Protein AF-A0A939R0U3-F1 (afdb_monomer_lite)

Foldseek 3Di:
DPVLLVVLLLQLLQCLLPNDHDDARDADDPVSVVLSLQLCVVLQANQSSLSSCVSVVVRPRRDPPNDNPDHGGADDQPPFAAPFDVLRVLLVVVLVVLVPDPPRLPLQSVLLSLLRRQLNCLQPPAGRPNSLSNNVVSLVPCVVSHPLVVSLVSCQSSQNLQVLLLSVVCCCVRHVDDVVSSSSHDDDDPPSCVSVVVSSCCSSCVVDDDDPPPSPPRSQDGGPRNVVVVVVVVVVVVVD

Radius of gyration: 19.5 Å; chains: 1; bounding box: 41×54×51 Å

Secondary structure (DSSP, 8-state):
--HHHHHHHHHHHHHHHH----SPPPP--HHHHHHHHHHHHHTT-HHHHHHHHHHTTT-TTS-TT----PPPPPPP-TT---SSHHHHHHHHHHHHHHHT-TT--HHHHHHHHHHHHHHHHHHHS---HHHHHHHHHHHHHHGGG--HHHHHHHHHHHT-HHHHHHHHHHHHHHH---SGGGTT--S--S-THHHHHHHHHHHH-TT----GGGS-TTTTSS-HHHHHHHHHHHHHTT--

Structure (mmCIF, N/CA/C/O backbone):
data_AF-A0A939R0U3-F1
#
_entry.id   AF-A0A939R0U3-F1
#
loop_
_atom_site.group_PDB
_atom_site.id
_atom_site.type_symbol
_atom_site.label_atom_id
_atom_site.label_alt_id
_atom_site.label_comp_id
_atom_site.label_asym_id
_atom_site.label_entity_id
_atom_site.label_seq_id
_atom_site.pdbx_PDB_ins_code
_atom_site.Cartn_x
_atom_site.Cartn_y
_atom_site.Cartn_z
_atom_site.occupancy
_atom_site.B_iso_or_equiv
_atom_site.auth_seq_id
_atom_site.auth_comp_id
_atom_site.auth_asym_id
_atom_site.auth_atom_id
_atom_site.pdbx_PDB_model_num
ATOM 1 N N . MET A 1 1 ? 8.429 14.486 -15.863 1.00 59.00 1 MET A N 1
ATOM 2 C CA . MET A 1 1 ? 8.252 13.039 -15.626 1.00 59.00 1 MET A CA 1
ATOM 3 C C . MET A 1 1 ? 8.869 12.250 -16.775 1.00 59.00 1 MET A C 1
ATOM 5 O O . MET A 1 1 ? 8.798 12.730 -17.898 1.00 59.00 1 MET A O 1
ATOM 9 N N . PHE A 1 2 ? 9.508 11.102 -16.523 1.00 76.06 2 PHE A N 1
ATOM 10 C CA . PHE A 1 2 ? 9.985 10.197 -17.582 1.00 76.06 2 PHE A CA 1
ATOM 11 C C . PHE A 1 2 ? 8.959 9.060 -17.731 1.00 76.06 2 PHE A C 1
ATOM 13 O O . PHE A 1 2 ? 9.044 8.121 -16.937 1.00 76.06 2 PHE A O 1
ATOM 20 N N . PRO A 1 3 ? 8.015 9.114 -18.694 1.00 86.44 3 PRO A N 1
ATOM 21 C CA . PRO A 1 3 ? 6.880 8.182 -18.740 1.00 86.44 3 PRO A CA 1
ATOM 22 C C . PRO A 1 3 ? 7.327 6.719 -18.754 1.00 86.44 3 PRO A C 1
ATOM 24 O O . PRO A 1 3 ? 6.888 5.928 -17.934 1.00 86.44 3 PRO A O 1
ATOM 27 N N . THR A 1 4 ? 8.340 6.398 -19.561 1.00 92.19 4 THR A N 1
ATOM 28 C CA . THR A 1 4 ? 8.882 5.034 -19.670 1.00 92.19 4 THR A CA 1
ATOM 29 C C . THR A 1 4 ? 9.474 4.494 -18.365 1.00 92.19 4 THR A C 1
ATOM 31 O O . THR A 1 4 ? 9.400 3.298 -18.113 1.00 92.19 4 THR A O 1
ATOM 34 N N . ILE A 1 5 ? 10.083 5.355 -17.532 1.00 93.50 5 ILE A N 1
ATOM 35 C CA . ILE A 1 5 ? 10.646 4.911 -16.244 1.00 93.50 5 ILE A CA 1
ATOM 36 C C . ILE A 1 5 ? 9.513 4.562 -15.290 1.00 93.50 5 ILE A C 1
ATOM 38 O O . ILE A 1 5 ? 9.588 3.541 -14.620 1.00 93.50 5 ILE A O 1
ATOM 42 N N . GLN A 1 6 ? 8.482 5.406 -15.233 1.00 93.44 6 GLN A N 1
ATOM 43 C CA . GLN A 1 6 ? 7.305 5.152 -14.414 1.00 93.44 6 GLN A CA 1
ATOM 44 C C . GLN A 1 6 ? 6.599 3.868 -14.851 1.00 93.44 6 GLN A C 1
ATOM 46 O O . GLN A 1 6 ? 6.330 3.035 -14.002 1.00 93.44 6 GLN A O 1
ATOM 51 N N . GLU A 1 7 ? 6.362 3.683 -16.148 1.00 94.56 7 GLU A N 1
ATOM 52 C CA . GLU A 1 7 ? 5.678 2.497 -16.676 1.00 94.56 7 GLU A CA 1
ATOM 53 C C . GLU A 1 7 ? 6.423 1.210 -16.305 1.00 94.56 7 GLU A C 1
ATOM 55 O O . GLU A 1 7 ? 5.855 0.339 -15.653 1.00 94.56 7 GLU A O 1
ATOM 60 N N . ASN A 1 8 ? 7.725 1.119 -16.603 1.00 95.75 8 ASN A N 1
ATOM 61 C CA . ASN A 1 8 ? 8.512 -0.054 -16.214 1.00 95.75 8 ASN A CA 1
ATOM 62 C C . ASN A 1 8 ? 8.597 -0.224 -14.690 1.00 95.75 8 ASN A C 1
ATOM 64 O O . ASN A 1 8 ? 8.644 -1.351 -14.206 1.00 95.75 8 ASN A O 1
ATOM 68 N N . PHE A 1 9 ? 8.623 0.872 -13.925 1.00 96.31 9 PHE A N 1
ATOM 69 C CA . PHE A 1 9 ? 8.581 0.812 -12.464 1.00 96.31 9 PHE A CA 1
ATOM 70 C C . PHE A 1 9 ? 7.265 0.193 -11.983 1.00 96.31 9 PHE A C 1
ATOM 72 O O . PHE A 1 9 ? 7.295 -0.684 -11.125 1.00 96.31 9 PHE A O 1
ATOM 79 N N . THR A 1 10 ? 6.126 0.610 -12.542 1.00 96.56 10 THR A N 1
ATOM 80 C CA . THR A 1 10 ? 4.803 0.071 -12.208 1.00 96.56 10 THR A CA 1
ATOM 81 C C . THR A 1 10 ? 4.679 -1.399 -12.607 1.00 96.56 10 THR A C 1
ATOM 83 O O . THR A 1 10 ? 4.238 -2.192 -11.780 1.00 96.56 10 THR A O 1
ATOM 86 N N . ILE A 1 11 ? 5.136 -1.783 -13.806 1.00 96.38 11 ILE A N 1
ATOM 87 C CA . ILE A 1 11 ? 5.142 -3.181 -14.276 1.00 96.38 11 ILE A CA 1
ATOM 88 C C . ILE A 1 11 ? 5.924 -4.072 -13.305 1.00 96.38 11 ILE A C 1
ATOM 90 O O . ILE A 1 11 ? 5.405 -5.071 -12.814 1.00 96.38 11 ILE A O 1
ATOM 94 N N . LEU A 1 12 ? 7.160 -3.687 -12.969 1.00 96.19 12 LEU A N 1
ATOM 95 C CA . LEU A 1 12 ? 7.997 -4.468 -12.055 1.00 96.19 12 LEU A CA 1
ATOM 96 C C . LEU A 1 12 ? 7.423 -4.508 -10.638 1.00 96.19 12 LEU A C 1
ATOM 98 O O . LEU A 1 12 ? 7.512 -5.536 -9.972 1.00 96.19 12 LEU A O 1
ATOM 102 N N . LEU A 1 13 ? 6.823 -3.409 -10.175 1.00 97.12 13 LEU A N 1
ATOM 103 C CA . LEU A 1 13 ? 6.198 -3.352 -8.858 1.00 97.12 13 LEU A CA 1
ATOM 104 C C . LEU A 1 13 ? 4.995 -4.297 -8.771 1.00 97.12 13 LEU A C 1
ATOM 106 O O . LEU A 1 13 ? 4.888 -5.040 -7.801 1.00 97.12 13 LEU A O 1
ATOM 110 N N . ARG A 1 14 ? 4.123 -4.292 -9.786 1.00 97.50 14 ARG A N 1
ATOM 111 C CA . ARG A 1 14 ? 2.952 -5.178 -9.900 1.00 97.50 14 ARG A CA 1
ATOM 112 C C . ARG A 1 14 ? 3.362 -6.647 -9.949 1.00 97.50 14 ARG A C 1
ATOM 114 O O . ARG A 1 14 ? 2.873 -7.445 -9.145 1.00 97.50 14 ARG A O 1
ATOM 121 N N . ALA A 1 15 ? 4.328 -6.972 -10.808 1.00 96.38 15 ALA A N 1
ATOM 122 C CA . ALA A 1 15 ? 4.870 -8.320 -10.929 1.00 96.38 15 ALA A CA 1
ATOM 123 C C . ALA A 1 15 ? 5.469 -8.794 -9.599 1.00 96.38 15 ALA A C 1
ATOM 125 O O . ALA A 1 15 ? 5.149 -9.873 -9.111 1.00 96.38 15 ALA A O 1
ATOM 126 N N . GLY A 1 16 ? 6.296 -7.969 -8.959 1.00 95.38 16 GLY A N 1
ATOM 127 C CA . GLY A 1 16 ? 6.986 -8.358 -7.735 1.00 95.38 16 GLY A CA 1
ATOM 128 C C . GLY A 1 16 ? 6.111 -8.406 -6.489 1.00 95.38 16 GLY A C 1
ATOM 129 O O . GLY A 1 16 ? 6.307 -9.272 -5.636 1.00 95.38 16 GLY A O 1
ATOM 130 N N . ALA A 1 17 ? 5.152 -7.490 -6.354 1.00 96.06 17 ALA A N 1
ATOM 131 C CA . ALA A 1 17 ? 4.231 -7.474 -5.222 1.00 96.06 17 ALA A CA 1
ATOM 132 C C . ALA A 1 17 ? 3.254 -8.649 -5.294 1.00 96.06 17 ALA A C 1
ATOM 134 O O . ALA A 1 17 ? 3.140 -9.407 -4.333 1.00 96.06 17 ALA A O 1
ATOM 135 N N . PHE A 1 18 ? 2.620 -8.838 -6.452 1.00 96.88 18 PHE A N 1
ATOM 136 C CA . PHE A 1 18 ? 1.407 -9.644 -6.563 1.00 96.88 18 PHE A CA 1
ATOM 137 C C . PHE A 1 18 ? 1.401 -10.635 -7.733 1.00 96.88 18 PHE A C 1
ATOM 139 O O . PHE A 1 18 ? 0.380 -11.277 -7.964 1.00 96.88 18 PHE A O 1
ATOM 146 N N . GLY A 1 19 ? 2.515 -10.785 -8.455 1.00 95.88 19 GLY A N 1
ATOM 147 C CA . GLY A 1 19 ? 2.627 -11.713 -9.586 1.00 95.88 19 GLY A CA 1
ATOM 148 C C . GLY A 1 19 ? 1.895 -11.256 -10.850 1.00 95.88 19 GLY A C 1
ATOM 149 O O . GLY A 1 19 ? 1.675 -12.063 -11.745 1.00 95.88 19 GLY A O 1
ATOM 150 N N . ILE A 1 20 ? 1.506 -9.982 -10.918 1.00 96.00 20 ILE A N 1
ATOM 151 C CA . ILE A 1 20 ? 0.692 -9.422 -12.000 1.00 96.00 20 ILE A CA 1
ATOM 152 C C . ILE A 1 20 ? 1.600 -9.012 -13.170 1.00 96.00 20 ILE A C 1
ATOM 154 O O . ILE A 1 20 ? 2.477 -8.161 -13.001 1.00 96.00 20 ILE A O 1
ATOM 158 N N . ILE A 1 21 ? 1.409 -9.622 -14.344 1.00 92.88 21 ILE A N 1
ATOM 159 C CA . ILE A 1 21 ? 2.242 -9.421 -15.542 1.00 92.88 21 ILE A CA 1
ATOM 160 C C . ILE A 1 21 ? 1.334 -9.207 -16.758 1.00 92.88 21 ILE A C 1
ATOM 162 O O . ILE A 1 21 ? 1.056 -10.140 -17.511 1.00 92.88 21 ILE A O 1
ATOM 166 N N . ASP A 1 22 ? 0.895 -7.966 -16.956 1.00 87.06 22 ASP A N 1
ATOM 167 C CA . ASP A 1 22 ? -0.097 -7.649 -17.999 1.00 87.06 22 ASP A CA 1
ATOM 168 C C . ASP A 1 22 ? 0.523 -6.942 -19.210 1.00 87.06 22 ASP A C 1
ATOM 170 O O . ASP A 1 22 ? -0.018 -6.986 -20.314 1.00 87.06 22 ASP A O 1
ATOM 174 N N . GLU A 1 23 ? 1.686 -6.308 -19.023 1.00 87.56 23 GLU A N 1
ATOM 175 C CA . GLU A 1 23 ? 2.378 -5.537 -20.054 1.00 87.56 23 GLU A CA 1
ATOM 176 C C . GLU A 1 23 ? 3.867 -5.912 -20.149 1.00 87.56 23 GLU A C 1
ATOM 178 O O . GLU A 1 23 ? 4.527 -6.115 -19.125 1.00 87.56 23 GLU A O 1
ATOM 183 N N . PRO A 1 24 ? 4.438 -5.969 -21.369 1.00 89.50 24 PRO A N 1
ATOM 184 C CA . PRO A 1 24 ? 5.869 -6.174 -21.549 1.00 89.50 24 PRO A CA 1
ATOM 185 C C . PRO A 1 24 ? 6.665 -4.930 -21.139 1.00 89.50 24 PRO A C 1
ATOM 187 O O . PRO A 1 24 ? 6.196 -3.795 -21.268 1.00 89.50 24 PRO A O 1
ATOM 190 N N . LEU A 1 25 ? 7.924 -5.125 -20.736 1.00 94.25 25 LEU A N 1
ATOM 191 C CA . LEU A 1 25 ? 8.805 -4.001 -20.429 1.00 94.25 25 LEU A CA 1
ATOM 192 C C . LEU A 1 25 ? 9.029 -3.130 -21.669 1.00 94.25 25 LEU A C 1
ATOM 194 O O . LEU A 1 25 ? 9.103 -3.603 -22.805 1.00 94.25 25 LEU A O 1
ATOM 198 N N . LYS A 1 26 ? 9.207 -1.828 -21.456 1.00 93.69 26 LYS A N 1
ATOM 199 C CA . LYS A 1 26 ? 9.597 -0.889 -22.509 1.00 93.69 26 LYS A CA 1
ATOM 200 C C . LYS A 1 26 ? 11.117 -0.716 -22.521 1.00 93.69 26 LYS A C 1
ATOM 202 O O . LYS A 1 26 ? 11.750 -0.746 -21.464 1.00 93.69 26 LYS A O 1
ATOM 207 N N . PRO A 1 27 ? 11.748 -0.532 -23.692 1.00 91.62 27 PRO A N 1
ATOM 208 C CA . PRO A 1 27 ? 13.195 -0.376 -23.765 1.00 91.62 27 PRO A CA 1
ATOM 209 C C . PRO A 1 27 ? 13.652 0.887 -23.019 1.00 91.62 27 PRO A C 1
ATOM 211 O O . PRO A 1 27 ? 13.119 1.984 -23.209 1.00 91.62 27 PRO A O 1
ATOM 214 N N . MET A 1 28 ? 14.676 0.741 -22.177 1.00 93.50 28 MET A N 1
ATOM 215 C CA . MET A 1 28 ? 15.266 1.828 -21.397 1.00 93.50 28 MET A CA 1
ATOM 216 C C . MET A 1 28 ? 16.793 1.777 -21.453 1.00 93.50 28 MET A C 1
ATOM 218 O O . MET A 1 28 ? 17.387 0.705 -21.493 1.00 93.50 28 MET A O 1
ATOM 222 N N . SER A 1 29 ? 17.440 2.945 -21.425 1.00 91.75 29 SER A N 1
ATOM 223 C CA . SER A 1 29 ? 18.900 3.025 -21.317 1.00 91.75 29 SER A CA 1
ATOM 224 C C . SER A 1 29 ? 19.379 2.632 -19.917 1.00 91.75 29 SER A C 1
ATOM 226 O O . SER A 1 29 ? 18.639 2.777 -18.940 1.00 91.75 29 SER A O 1
ATOM 228 N N . SER A 1 30 ? 20.647 2.234 -19.785 1.00 90.19 30 SER A N 1
ATOM 229 C CA . SER A 1 30 ? 21.255 1.883 -18.490 1.00 90.19 30 SER A CA 1
ATOM 230 C C . SER A 1 30 ? 21.130 3.008 -17.455 1.00 90.19 30 SER A C 1
ATOM 232 O O . SER A 1 30 ? 20.879 2.759 -16.280 1.00 90.19 30 SER A O 1
ATOM 234 N N . PHE A 1 31 ? 21.207 4.272 -17.889 1.00 90.50 31 PHE A N 1
ATOM 235 C CA . PHE A 1 31 ? 20.967 5.430 -17.022 1.00 90.50 31 PHE A CA 1
ATOM 236 C C . PHE A 1 31 ? 19.549 5.442 -16.423 1.00 90.50 31 PHE A C 1
ATOM 238 O O . PHE A 1 31 ? 19.379 5.687 -15.227 1.00 90.50 31 PHE A O 1
ATOM 245 N N . LYS A 1 32 ? 18.522 5.168 -17.239 1.00 92.44 32 LYS A N 1
ATOM 246 C CA . LYS A 1 32 ? 17.121 5.125 -16.792 1.00 92.44 32 LYS A CA 1
ATOM 247 C C . LYS A 1 32 ? 16.877 3.960 -15.831 1.00 92.44 32 LYS A C 1
ATOM 249 O O . LYS A 1 32 ? 16.202 4.151 -14.824 1.00 92.44 32 LYS A O 1
ATOM 254 N N . TRP A 1 33 ? 17.482 2.803 -16.098 1.00 93.50 33 TRP A N 1
ATOM 255 C CA . TRP A 1 33 ? 17.458 1.648 -15.198 1.00 93.50 33 TRP A CA 1
ATOM 256 C C . TRP A 1 33 ? 18.092 1.953 -13.840 1.00 93.50 33 TRP A C 1
ATOM 258 O O . TRP A 1 33 ? 17.464 1.735 -12.806 1.00 93.50 33 TRP A O 1
ATOM 268 N N . ASN A 1 34 ? 19.277 2.565 -13.823 1.00 91.62 34 ASN A N 1
ATOM 269 C CA . ASN A 1 34 ? 19.919 2.992 -12.578 1.00 91.62 34 ASN A CA 1
ATOM 270 C C . ASN A 1 34 ? 19.042 3.974 -11.792 1.00 91.62 34 ASN A C 1
ATOM 272 O O . ASN A 1 34 ? 18.941 3.887 -10.567 1.00 91.62 34 ASN A O 1
ATOM 276 N N . LYS A 1 35 ? 18.370 4.898 -12.487 1.00 92.44 35 LYS A N 1
ATOM 277 C CA . LYS A 1 35 ? 17.420 5.824 -11.864 1.00 92.44 35 LYS A CA 1
ATOM 278 C C . LYS A 1 35 ? 16.219 5.088 -11.254 1.00 92.44 35 LYS A C 1
ATOM 280 O O . LYS A 1 35 ? 15.875 5.386 -10.115 1.00 92.44 35 LYS A O 1
ATOM 285 N N . LEU A 1 36 ? 15.637 4.118 -11.965 1.00 94.62 36 LEU A N 1
ATOM 286 C CA . LEU A 1 36 ? 14.551 3.253 -11.482 1.00 94.62 36 LEU A CA 1
ATOM 287 C C . LEU A 1 36 ? 14.949 2.542 -10.181 1.00 94.62 36 LEU A C 1
ATOM 289 O O . LEU A 1 36 ? 14.278 2.700 -9.162 1.00 94.62 36 LEU A O 1
ATOM 293 N N . ILE A 1 37 ? 16.080 1.835 -10.197 1.00 93.38 37 ILE A N 1
ATOM 294 C CA . ILE A 1 37 ? 16.583 1.057 -9.057 1.00 93.38 37 ILE A CA 1
ATOM 295 C C . ILE A 1 37 ? 16.898 1.953 -7.854 1.00 93.38 37 ILE A C 1
ATOM 297 O O . ILE A 1 37 ? 16.512 1.644 -6.726 1.00 93.38 37 ILE A O 1
ATOM 301 N N . ASN A 1 38 ? 17.555 3.094 -8.071 1.00 91.88 38 ASN A N 1
ATOM 302 C CA . ASN A 1 38 ? 17.847 4.038 -6.991 1.00 91.88 38 ASN A CA 1
ATOM 303 C C . ASN A 1 38 ? 16.571 4.629 -6.382 1.00 91.88 38 ASN A C 1
ATOM 305 O O . ASN A 1 38 ? 16.506 4.831 -5.170 1.00 91.88 38 ASN A O 1
ATOM 309 N N . THR A 1 39 ? 15.551 4.894 -7.198 1.00 93.31 39 THR A N 1
ATOM 310 C CA . THR A 1 39 ? 14.243 5.336 -6.709 1.00 93.31 39 THR A CA 1
ATOM 311 C C . THR A 1 39 ? 13.540 4.241 -5.911 1.00 93.31 39 THR A C 1
ATOM 313 O O . THR A 1 39 ? 13.031 4.532 -4.833 1.00 93.31 39 THR A O 1
ATOM 316 N N . ALA A 1 40 ? 13.583 2.986 -6.363 1.00 94.75 40 ALA A N 1
ATOM 317 C CA . ALA A 1 40 ? 13.012 1.860 -5.625 1.00 94.75 40 ALA A CA 1
ATOM 318 C C . ALA A 1 40 ? 13.638 1.709 -4.229 1.00 94.75 40 ALA A C 1
ATOM 320 O O . ALA A 1 40 ? 12.920 1.551 -3.244 1.00 94.75 40 ALA A O 1
ATOM 321 N N . LYS A 1 41 ? 14.967 1.867 -4.126 1.00 92.94 41 LYS A N 1
ATOM 322 C CA . LYS A 1 41 ? 15.690 1.869 -2.842 1.00 92.94 41 LYS A CA 1
ATOM 323 C C . LYS A 1 41 ? 15.239 3.002 -1.921 1.00 92.94 41 LYS A C 1
ATOM 325 O O . LYS A 1 41 ? 14.992 2.767 -0.746 1.00 92.94 41 LYS A O 1
ATOM 330 N N . LYS A 1 42 ? 15.095 4.225 -2.446 1.00 91.75 42 LYS A N 1
ATOM 331 C CA . LYS A 1 42 ? 14.616 5.382 -1.664 1.00 91.75 42 LYS A CA 1
ATOM 332 C C . LYS A 1 42 ? 13.196 5.192 -1.137 1.00 91.75 42 LYS A C 1
ATOM 334 O O . LYS A 1 42 ? 12.884 5.682 -0.059 1.00 91.75 42 LYS A O 1
ATOM 339 N N . LEU A 1 43 ? 12.351 4.522 -1.915 1.00 92.69 43 LEU A N 1
ATOM 340 C CA . LEU A 1 43 ? 10.959 4.248 -1.570 1.00 92.69 43 LEU A CA 1
ATOM 341 C C . LEU A 1 43 ? 10.787 2.974 -0.725 1.00 92.69 43 LEU A C 1
ATOM 343 O O . LEU A 1 43 ? 9.658 2.657 -0.361 1.00 92.69 43 LEU A O 1
ATOM 347 N N . GLY A 1 44 ? 11.875 2.256 -0.414 1.00 93.31 44 GLY A N 1
ATOM 348 C CA . GLY A 1 44 ? 11.836 1.028 0.384 1.00 93.31 44 GLY A CA 1
ATOM 349 C C . GLY A 1 44 ? 11.064 -0.112 -0.283 1.00 93.31 44 GLY A C 1
ATOM 350 O O . GLY A 1 44 ? 10.373 -0.853 0.408 1.00 93.31 44 GLY A O 1
ATOM 351 N N . ILE A 1 45 ? 11.122 -0.203 -1.616 1.00 95.44 45 ILE A N 1
ATOM 352 C CA . ILE A 1 45 ? 10.443 -1.243 -2.412 1.00 95.44 45 ILE A CA 1
ATOM 353 C C . ILE A 1 45 ? 11.371 -1.906 -3.439 1.00 95.44 45 ILE A C 1
ATOM 355 O O . ILE A 1 45 ? 10.935 -2.433 -4.462 1.00 95.44 45 ILE A O 1
ATOM 359 N N . HIS A 1 46 ? 12.677 -1.829 -3.213 1.00 94.88 46 HIS A N 1
ATOM 360 C CA . HIS A 1 46 ? 13.675 -2.419 -4.091 1.00 94.88 46 HIS A CA 1
ATOM 361 C C . HIS A 1 46 ? 13.540 -3.943 -4.166 1.00 94.88 46 HIS A C 1
ATOM 363 O O . HIS A 1 46 ? 13.635 -4.492 -5.261 1.00 94.88 46 HIS A O 1
ATOM 369 N N . GLY A 1 47 ? 13.269 -4.613 -3.046 1.00 94.06 47 GLY A N 1
ATOM 370 C CA . GLY A 1 47 ? 13.028 -6.054 -3.002 1.00 94.06 47 GLY A CA 1
ATOM 371 C C . GLY A 1 47 ? 11.840 -6.474 -3.869 1.00 94.06 47 GLY A C 1
ATOM 372 O O . GLY A 1 47 ? 11.941 -7.443 -4.619 1.00 94.06 47 GLY A O 1
ATOM 373 N N . TYR A 1 48 ? 10.753 -5.694 -3.869 1.00 95.75 48 TYR A N 1
ATOM 374 C CA . TYR A 1 48 ? 9.622 -5.922 -4.777 1.00 95.75 48 TYR A CA 1
ATOM 375 C C . TYR A 1 48 ? 10.010 -5.736 -6.247 1.00 95.75 48 TYR A C 1
ATOM 377 O O . TYR A 1 48 ? 9.708 -6.592 -7.069 1.00 95.75 48 TYR A O 1
ATOM 385 N N . ILE A 1 49 ? 10.736 -4.671 -6.597 1.00 95.62 49 ILE A N 1
ATOM 386 C CA . ILE A 1 49 ? 11.188 -4.456 -7.983 1.00 95.62 49 ILE A CA 1
ATOM 387 C C . ILE A 1 49 ? 12.095 -5.599 -8.466 1.00 95.62 49 ILE A C 1
ATOM 389 O O . ILE A 1 49 ? 11.961 -6.051 -9.604 1.00 95.62 49 ILE A O 1
ATOM 393 N N . VAL A 1 50 ? 12.988 -6.096 -7.605 1.00 93.88 50 VAL A N 1
ATOM 394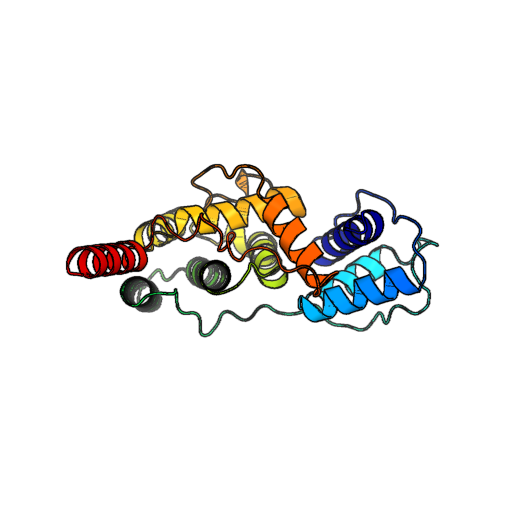 C CA . VAL A 1 50 ? 13.853 -7.244 -7.908 1.00 93.88 50 VAL A CA 1
ATOM 395 C C . VAL A 1 50 ? 13.034 -8.525 -8.081 1.00 93.88 50 VAL A C 1
ATOM 397 O O . VAL A 1 50 ? 13.264 -9.258 -9.041 1.00 93.88 50 VAL A O 1
ATOM 400 N N . ALA A 1 51 ? 12.047 -8.777 -7.219 1.00 93.88 51 ALA A N 1
ATOM 401 C CA . ALA A 1 51 ? 11.137 -9.913 -7.367 1.00 93.88 51 ALA A CA 1
ATOM 402 C C . ALA A 1 51 ? 10.347 -9.851 -8.689 1.00 93.88 51 ALA A C 1
ATOM 404 O O . ALA A 1 51 ? 10.194 -10.862 -9.367 1.00 93.88 51 ALA A O 1
ATOM 405 N N . GLY A 1 52 ? 9.907 -8.664 -9.116 1.00 94.56 52 GLY A N 1
ATOM 406 C CA . GLY A 1 52 ? 9.261 -8.491 -10.419 1.00 94.56 52 GLY A CA 1
ATOM 407 C C . GLY A 1 52 ? 10.212 -8.769 -11.581 1.00 94.56 52 GLY A C 1
ATOM 408 O O . GLY A 1 52 ? 9.864 -9.484 -12.518 1.00 94.56 52 GLY A O 1
ATOM 409 N N . ALA A 1 53 ? 11.447 -8.273 -11.491 1.00 93.06 53 ALA A N 1
ATOM 410 C CA . ALA A 1 53 ? 12.487 -8.526 -12.485 1.00 93.06 53 ALA A CA 1
ATOM 411 C C . ALA A 1 53 ? 12.822 -10.022 -12.618 1.00 93.06 53 ALA A C 1
ATOM 413 O O . ALA A 1 53 ? 13.080 -10.489 -13.722 1.00 93.06 53 ALA A O 1
ATOM 414 N N . GLN A 1 54 ? 12.769 -10.785 -11.520 1.00 91.12 54 GLN A N 1
ATOM 415 C CA . GLN A 1 54 ? 12.943 -12.243 -11.542 1.00 91.12 54 GLN A CA 1
ATOM 416 C C . GLN A 1 54 ? 11.862 -12.960 -12.344 1.00 91.12 54 GLN A C 1
ATOM 418 O O . GLN A 1 54 ? 12.167 -13.893 -13.085 1.00 91.12 54 GLN A O 1
ATOM 423 N N . LEU A 1 55 ? 10.605 -12.541 -12.192 1.00 92.00 55 LEU A N 1
ATOM 424 C CA . LEU A 1 55 ? 9.493 -13.122 -12.944 1.00 92.00 55 LEU A CA 1
ATOM 425 C C . LEU A 1 55 ? 9.593 -12.797 -14.440 1.00 92.00 55 LEU A C 1
ATOM 427 O O . LEU A 1 55 ? 9.194 -13.601 -15.275 1.00 92.00 55 LEU A O 1
ATOM 431 N N . LEU A 1 56 ? 10.186 -11.649 -14.769 1.00 90.94 56 LEU A N 1
ATOM 432 C CA . LEU A 1 56 ? 10.413 -11.151 -16.128 1.00 90.94 56 LEU A CA 1
ATOM 433 C C . LEU A 1 56 ? 11.838 -11.427 -16.642 1.00 90.94 56 LEU A C 1
ATOM 435 O O . LEU A 1 56 ? 12.287 -10.772 -17.580 1.00 90.94 56 LEU A O 1
ATOM 439 N N . LYS A 1 57 ? 12.568 -12.381 -16.047 1.00 88.75 57 LYS A N 1
ATOM 440 C CA . LYS A 1 57 ? 13.990 -12.645 -16.352 1.00 88.75 57 LYS A CA 1
ATOM 441 C C . LYS A 1 57 ? 14.277 -12.970 -17.822 1.00 88.75 57 LYS A C 1
ATOM 443 O O . LYS A 1 57 ? 15.389 -12.744 -18.285 1.00 88.75 57 LYS A O 1
ATOM 448 N N . ASP A 1 58 ? 13.284 -13.506 -18.527 1.00 88.25 58 ASP A N 1
ATOM 449 C CA . ASP A 1 58 ? 13.398 -13.897 -19.931 1.00 88.25 58 ASP A CA 1
ATOM 450 C C . ASP A 1 58 ? 13.093 -12.720 -20.888 1.00 88.25 58 ASP A C 1
ATOM 452 O O . ASP A 1 58 ? 13.260 -12.853 -22.101 1.00 88.25 58 ASP A O 1
ATOM 456 N N . ASP A 1 59 ? 12.668 -11.551 -20.376 1.00 88.75 59 ASP A N 1
ATOM 457 C CA . ASP A 1 59 ? 12.474 -10.347 -21.192 1.00 88.75 59 ASP A CA 1
ATOM 458 C C . ASP A 1 59 ? 13.844 -9.749 -21.579 1.00 88.75 59 ASP A C 1
ATOM 460 O O . ASP A 1 59 ? 14.598 -9.301 -20.708 1.00 88.75 59 ASP A O 1
ATOM 464 N N . PRO A 1 60 ? 14.175 -9.654 -22.883 1.00 87.69 60 PRO A N 1
ATOM 465 C CA . PRO A 1 60 ? 15.480 -9.182 -23.351 1.00 87.69 60 PRO A CA 1
ATOM 466 C C . PRO A 1 60 ? 15.765 -7.706 -23.029 1.00 87.69 60 PRO A C 1
ATOM 468 O O . PRO A 1 60 ? 16.866 -7.217 -23.280 1.00 87.69 60 PRO A O 1
ATOM 471 N N . ARG A 1 61 ? 14.775 -6.958 -22.530 1.00 91.00 61 ARG A N 1
ATOM 472 C CA . ARG A 1 61 ? 14.907 -5.539 -22.167 1.00 91.00 61 ARG A CA 1
ATOM 473 C C . ARG A 1 61 ? 15.377 -5.343 -20.728 1.00 91.00 61 ARG A C 1
ATOM 475 O O . ARG A 1 61 ? 15.700 -4.208 -20.359 1.00 91.00 61 ARG A O 1
ATOM 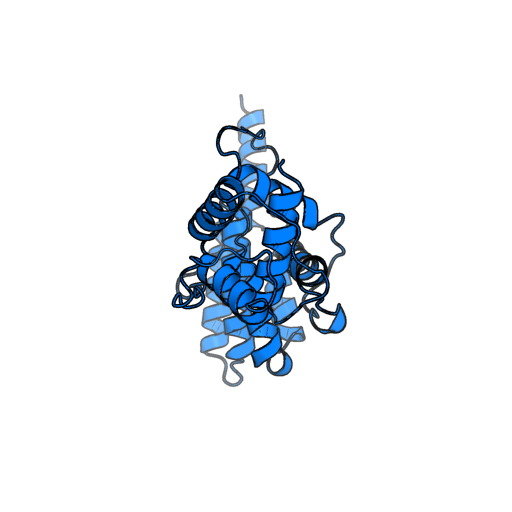482 N N . LEU A 1 62 ? 15.384 -6.405 -19.922 1.00 88.31 62 LEU A N 1
ATOM 483 C CA . LEU A 1 62 ? 15.901 -6.382 -18.562 1.00 88.31 62 LEU A CA 1
ATOM 484 C C . LEU A 1 62 ? 17.436 -6.222 -18.592 1.00 88.31 62 LEU A C 1
ATOM 486 O O . LEU A 1 62 ? 18.099 -6.858 -19.411 1.00 88.31 62 LEU A O 1
ATOM 490 N N . PRO A 1 63 ? 18.043 -5.396 -17.723 1.00 85.12 63 PRO A N 1
ATOM 491 C CA . PRO A 1 63 ? 19.497 -5.328 -17.637 1.00 85.12 63 PRO A CA 1
ATOM 492 C C . PRO A 1 63 ? 20.071 -6.622 -17.055 1.00 85.12 63 PRO A C 1
ATOM 494 O O . PRO A 1 63 ? 19.595 -7.105 -16.030 1.00 85.12 63 PRO A O 1
ATOM 497 N N . SER A 1 64 ? 21.156 -7.116 -17.648 1.00 74.62 64 SER A N 1
ATOM 498 C CA . SER A 1 64 ? 21.863 -8.330 -17.216 1.00 74.62 64 SER A CA 1
ATOM 499 C C . SER A 1 64 ? 22.411 -8.261 -15.782 1.00 74.62 64 SER A C 1
ATOM 501 O O . SER A 1 64 ? 22.625 -9.293 -15.155 1.00 74.62 64 SER A O 1
ATOM 503 N N . ASP A 1 65 ? 22.621 -7.049 -15.259 1.00 70.25 65 ASP A N 1
ATOM 504 C CA . ASP A 1 65 ? 23.322 -6.790 -13.994 1.00 70.25 65 ASP A CA 1
ATOM 505 C C . ASP A 1 65 ? 22.379 -6.531 -12.800 1.00 70.25 65 ASP A C 1
ATOM 507 O O . ASP A 1 65 ? 22.822 -6.081 -11.738 1.00 70.25 65 ASP A O 1
ATOM 511 N N . VAL A 1 66 ? 21.063 -6.745 -12.943 1.00 68.50 66 VAL A N 1
ATOM 512 C CA . VAL A 1 66 ? 20.123 -6.543 -11.825 1.00 68.50 66 VAL A CA 1
ATOM 513 C C . VAL A 1 66 ? 20.428 -7.575 -10.740 1.00 68.50 66 VAL A C 1
ATOM 515 O O . VAL A 1 66 ? 20.221 -8.763 -10.942 1.00 68.50 66 VAL A O 1
ATOM 518 N N . ASN A 1 67 ? 20.924 -7.135 -9.579 1.00 67.50 67 ASN A N 1
ATOM 519 C CA . ASN A 1 67 ? 21.231 -8.038 -8.470 1.00 67.50 67 ASN A CA 1
ATOM 520 C C . ASN A 1 67 ? 19.942 -8.669 -7.922 1.00 67.50 67 ASN A C 1
ATOM 522 O O . ASN A 1 67 ? 19.110 -8.000 -7.307 1.00 67.50 67 ASN A O 1
ATOM 526 N N . ILE A 1 68 ? 19.814 -9.972 -8.151 1.00 65.62 68 ILE A N 1
ATOM 527 C CA . ILE A 1 68 ? 18.588 -10.743 -7.969 1.00 65.62 68 ILE A CA 1
ATOM 528 C C . ILE A 1 68 ? 18.343 -11.125 -6.497 1.00 65.62 68 ILE A C 1
ATOM 530 O O . ILE A 1 68 ? 17.236 -11.494 -6.124 1.00 65.62 68 ILE A O 1
ATOM 534 N N . SER A 1 69 ? 19.328 -10.985 -5.613 1.00 67.94 69 SER A N 1
ATOM 535 C CA . SER A 1 69 ? 19.302 -11.619 -4.285 1.00 67.94 69 SER A CA 1
ATOM 536 C C . SER A 1 69 ? 18.766 -10.728 -3.158 1.00 67.94 69 SER A C 1
ATOM 538 O O . SER A 1 69 ? 19.214 -10.848 -2.018 1.00 67.94 69 SER A O 1
ATOM 540 N N . THR A 1 70 ? 17.851 -9.797 -3.449 1.00 78.75 70 THR A N 1
ATOM 541 C CA . THR A 1 70 ? 17.349 -8.861 -2.427 1.00 78.75 70 THR A CA 1
ATOM 542 C C . THR A 1 70 ? 16.013 -9.344 -1.852 1.00 78.75 70 THR A C 1
ATOM 544 O O . THR A 1 70 ? 15.073 -9.509 -2.630 1.00 78.75 70 THR A O 1
ATOM 547 N N . PRO A 1 71 ? 15.887 -9.567 -0.527 1.00 82.75 71 PRO A N 1
ATOM 548 C CA . PRO A 1 71 ? 14.604 -9.922 0.072 1.00 82.75 71 PRO A CA 1
ATOM 549 C C . PRO A 1 71 ? 13.600 -8.771 -0.064 1.00 82.75 71 PRO A C 1
ATOM 551 O O . PRO A 1 71 ? 13.988 -7.600 -0.076 1.00 82.75 71 PRO A O 1
ATOM 554 N N . LYS A 1 72 ? 12.308 -9.112 -0.143 1.00 86.44 72 LYS A N 1
ATOM 555 C CA . LYS A 1 72 ? 11.217 -8.132 -0.064 1.00 86.44 72 LYS A CA 1
ATOM 556 C C . LYS A 1 72 ? 11.284 -7.384 1.265 1.00 86.44 72 LYS A C 1
ATOM 558 O O . LYS A 1 72 ? 11.500 -7.991 2.314 1.00 86.44 72 LYS A O 1
ATOM 563 N N . GLU A 1 73 ? 11.094 -6.072 1.215 1.00 88.56 73 GLU A N 1
ATOM 564 C CA . GLU A 1 73 ? 11.008 -5.253 2.414 1.00 88.56 73 GLU A CA 1
ATOM 565 C C . GLU A 1 73 ? 9.743 -5.586 3.215 1.00 88.56 73 GLU A C 1
ATOM 567 O O . GLU A 1 73 ? 8.645 -5.670 2.662 1.00 88.56 73 GLU A O 1
ATOM 572 N N . SER A 1 74 ? 9.897 -5.729 4.532 1.00 86.69 74 SER A N 1
ATOM 573 C CA . SER A 1 74 ? 8.780 -5.836 5.467 1.00 86.69 74 SER A CA 1
ATOM 574 C C . SER A 1 74 ? 8.372 -4.454 5.965 1.00 86.69 74 SER A C 1
ATOM 576 O O . SER A 1 74 ? 9.221 -3.666 6.389 1.00 86.69 74 SER A O 1
ATOM 578 N N . PHE A 1 75 ? 7.073 -4.179 5.980 1.00 90.25 75 PHE A N 1
ATOM 579 C CA . PHE A 1 75 ? 6.535 -2.968 6.583 1.00 90.25 75 PHE A CA 1
ATOM 580 C C . PHE A 1 75 ? 6.277 -3.181 8.081 1.00 90.25 75 PHE A C 1
ATOM 582 O O . PHE A 1 75 ? 5.491 -4.046 8.464 1.00 90.25 75 PHE A O 1
ATOM 589 N N . GLU A 1 76 ? 6.943 -2.400 8.931 1.00 86.88 76 GLU A N 1
ATOM 590 C CA . GLU A 1 76 ? 6.808 -2.490 10.387 1.00 86.88 76 GLU A CA 1
ATOM 591 C C . GLU A 1 76 ? 5.613 -1.667 10.896 1.00 86.88 76 GLU A C 1
ATOM 593 O O . GLU A 1 76 ? 5.452 -0.499 10.539 1.00 86.88 76 GLU A O 1
ATOM 598 N N . TYR A 1 77 ? 4.778 -2.276 11.745 1.00 87.06 77 TYR A N 1
ATOM 599 C CA . TYR A 1 77 ? 3.570 -1.652 12.309 1.00 87.06 77 TYR A CA 1
ATOM 600 C C . TYR A 1 77 ? 3.363 -1.926 13.817 1.00 87.06 77 TYR A C 1
ATOM 602 O O . TYR A 1 77 ? 2.300 -1.631 14.369 1.00 87.06 77 TYR A O 1
ATOM 610 N N . SER A 1 78 ? 4.380 -2.467 14.491 1.00 73.88 78 SER A N 1
ATOM 611 C CA . SER A 1 78 ? 4.384 -2.856 15.912 1.00 73.88 78 SER A CA 1
ATOM 612 C C . SER A 1 78 ? 4.136 -1.683 16.873 1.00 73.88 78 SER A C 1
ATOM 614 O O . SER A 1 78 ? 3.312 -1.802 17.778 1.00 73.88 78 SER A O 1
ATOM 616 N N . ASP A 1 79 ? 4.779 -0.535 16.641 1.00 71.31 79 ASP A N 1
ATOM 617 C CA . ASP A 1 79 ? 4.754 0.638 17.537 1.00 71.31 79 ASP A CA 1
ATOM 618 C C . ASP A 1 79 ? 3.899 1.796 17.002 1.00 71.31 79 ASP A C 1
ATOM 620 O O . ASP A 1 79 ? 4.217 2.982 17.125 1.00 71.31 79 ASP A O 1
ATOM 624 N N . THR A 1 80 ? 2.786 1.459 16.362 1.00 76.69 80 THR A N 1
ATOM 625 C CA . THR A 1 80 ? 1.970 2.446 15.655 1.00 76.69 80 THR A CA 1
ATOM 626 C C . THR A 1 80 ? 1.185 3.339 16.604 1.00 76.69 80 THR A C 1
ATOM 628 O O . THR A 1 80 ? 0.599 2.898 17.592 1.00 76.69 80 THR A O 1
ATOM 631 N N . ALA A 1 81 ? 1.137 4.627 16.282 1.00 79.44 81 ALA A N 1
ATOM 632 C CA . ALA A 1 81 ? 0.279 5.592 16.945 1.00 79.44 81 ALA A CA 1
ATOM 633 C C . ALA A 1 81 ? -0.363 6.474 15.882 1.00 79.44 81 ALA A C 1
ATOM 635 O O . ALA A 1 81 ? 0.318 6.969 14.996 1.00 79.44 81 ALA A O 1
ATOM 636 N N . LEU A 1 82 ? -1.674 6.674 15.979 1.00 83.56 82 LEU A N 1
ATOM 637 C CA . LEU A 1 82 ? -2.386 7.564 15.073 1.00 83.56 82 LEU A CA 1
ATOM 638 C C . LEU A 1 82 ? -2.113 9.022 15.456 1.00 83.56 82 LEU A C 1
ATOM 640 O O . LEU A 1 82 ? -2.316 9.396 16.614 1.00 83.56 82 LEU A O 1
ATOM 644 N N . TYR A 1 83 ? -1.710 9.851 14.494 1.00 81.94 83 TYR A N 1
ATOM 645 C CA . TYR A 1 83 ? -1.461 11.272 14.715 1.00 81.94 83 TYR A CA 1
ATOM 646 C C . TYR A 1 83 ? -2.608 11.982 15.457 1.00 81.94 83 TYR A C 1
ATOM 648 O O . TYR A 1 83 ? -3.790 11.882 15.109 1.00 81.94 83 TYR A O 1
ATOM 656 N N . GLY A 1 84 ? -2.232 12.772 16.466 1.00 80.25 84 GLY A N 1
ATOM 657 C CA . GLY A 1 84 ? -3.146 13.537 17.310 1.00 80.25 84 GLY A CA 1
ATOM 658 C C . GLY A 1 84 ? -3.521 12.820 18.611 1.00 80.25 84 GLY A C 1
ATOM 659 O O . GLY A 1 84 ? -3.826 11.633 18.640 1.00 80.25 84 GLY A O 1
ATOM 660 N N . PHE A 1 85 ? -3.532 13.569 19.716 1.00 79.94 85 PHE A N 1
ATOM 661 C CA . PHE A 1 85 ? -3.695 13.017 21.067 1.00 79.94 85 PHE A CA 1
ATOM 662 C C . PHE A 1 85 ? -4.986 12.203 21.267 1.00 79.94 85 PHE A C 1
ATOM 664 O O . PHE A 1 85 ? -4.960 11.130 21.867 1.00 79.94 85 PHE A O 1
ATOM 671 N N . LEU A 1 86 ? -6.126 12.696 20.772 1.00 82.19 86 LEU A N 1
ATOM 672 C CA . LEU A 1 86 ? -7.412 12.015 20.967 1.00 82.19 86 LEU A CA 1
ATOM 673 C C . LEU A 1 86 ? -7.506 10.764 20.100 1.00 82.19 86 LEU A C 1
ATOM 675 O O . LEU A 1 86 ? -7.975 9.734 20.579 1.00 82.19 86 LEU A O 1
ATOM 679 N N . SER A 1 87 ? -7.045 10.853 18.854 1.00 85.44 87 SER A N 1
ATOM 680 C CA . SER A 1 87 ? -6.990 9.732 17.917 1.00 85.44 87 SER A CA 1
ATOM 681 C C . SER A 1 87 ? -6.092 8.614 18.455 1.00 85.44 87 SER A C 1
ATOM 683 O O . SER A 1 87 ? -6.540 7.474 18.563 1.00 85.44 87 SER A O 1
ATOM 685 N N . ALA A 1 88 ? -4.884 8.954 18.922 1.00 87.06 88 ALA A N 1
ATOM 686 C CA . ALA A 1 88 ? -3.970 8.022 19.581 1.00 87.06 88 ALA A CA 1
ATOM 687 C C . ALA A 1 88 ? -4.597 7.374 20.825 1.00 87.06 88 ALA A C 1
ATOM 689 O O . ALA A 1 88 ? -4.492 6.164 21.022 1.00 87.06 88 ALA A O 1
ATOM 690 N N . ARG A 1 89 ? -5.295 8.160 21.659 1.00 88.75 89 ARG A N 1
ATOM 691 C CA . ARG A 1 89 ? -5.975 7.645 22.855 1.00 88.75 89 ARG A CA 1
ATOM 692 C C . ARG A 1 89 ? -7.109 6.682 22.506 1.00 88.75 89 ARG A C 1
ATOM 694 O O . ARG A 1 89 ? -7.240 5.654 23.165 1.00 88.75 89 ARG A O 1
ATOM 701 N N . ARG A 1 90 ? -7.9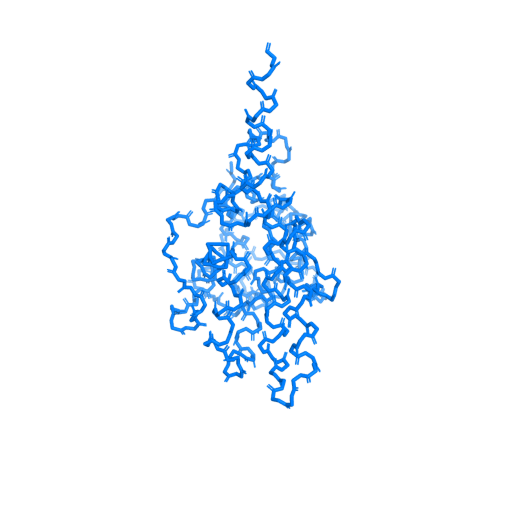35 7.002 21.503 1.00 90.75 90 ARG A N 1
ATOM 702 C CA . ARG A 1 90 ? -9.017 6.117 21.039 1.00 90.75 90 ARG A CA 1
ATOM 703 C C . ARG A 1 90 ? -8.459 4.820 20.470 1.00 90.75 90 ARG A C 1
ATOM 705 O O . ARG A 1 90 ? -8.938 3.758 20.844 1.00 90.75 90 ARG A O 1
ATOM 712 N N . TYR A 1 91 ? -7.422 4.911 19.643 1.00 92.88 91 TYR A N 1
ATOM 713 C CA . TYR A 1 91 ? -6.740 3.749 19.083 1.00 92.88 91 TYR A CA 1
ATOM 714 C C . TYR A 1 91 ? -6.165 2.840 20.171 1.00 92.88 91 TYR A C 1
ATOM 716 O O . TYR A 1 91 ? -6.454 1.645 20.187 1.00 92.88 91 TYR A O 1
ATOM 724 N N . ARG A 1 92 ? -5.437 3.412 21.140 1.00 92.50 92 ARG A N 1
ATOM 725 C CA . ARG A 1 92 ? -4.907 2.654 22.279 1.00 92.50 92 ARG A CA 1
ATOM 726 C C . ARG A 1 92 ? -6.024 1.973 23.067 1.00 92.50 92 ARG A C 1
ATOM 728 O O . ARG A 1 92 ? -5.915 0.788 23.349 1.00 92.50 92 ARG A O 1
ATOM 735 N N . LYS A 1 93 ? -7.120 2.690 23.341 1.00 92.62 93 LYS A N 1
ATOM 736 C CA . LYS A 1 93 ? -8.284 2.132 24.039 1.00 92.62 93 LYS A CA 1
ATOM 737 C C . LYS A 1 93 ? -8.883 0.938 23.288 1.00 92.62 93 LYS A C 1
ATOM 739 O O . LYS A 1 93 ? -9.128 -0.081 23.917 1.00 92.62 93 LYS A O 1
ATOM 744 N N . ILE A 1 94 ? -9.097 1.052 21.975 1.00 92.81 94 ILE A N 1
ATOM 745 C CA . ILE A 1 94 ? -9.611 -0.051 21.143 1.00 92.81 94 ILE A CA 1
ATOM 746 C C . ILE A 1 94 ? -8.662 -1.255 21.211 1.00 92.81 94 ILE A C 1
ATOM 748 O O . ILE A 1 94 ? -9.099 -2.369 21.480 1.00 92.81 94 ILE A O 1
ATOM 752 N N . SER A 1 95 ? -7.360 -1.016 21.030 1.00 90.88 95 SER A N 1
ATOM 753 C CA . SER A 1 95 ? -6.335 -2.064 21.029 1.00 90.88 95 SER A CA 1
ATOM 754 C C . SER A 1 95 ? -6.227 -2.789 22.374 1.00 90.88 95 SER A C 1
ATOM 756 O O . SER A 1 95 ? -6.179 -4.014 22.415 1.00 90.88 95 SER A O 1
ATOM 758 N N . GLU A 1 96 ? -6.231 -2.055 23.488 1.00 90.81 96 GLU A N 1
ATOM 759 C CA . GLU A 1 96 ? -6.187 -2.630 24.839 1.00 90.81 96 GLU A CA 1
ATOM 760 C C . GLU A 1 96 ? -7.465 -3.403 25.178 1.00 90.81 96 GLU A C 1
ATOM 762 O O . GLU A 1 96 ? -7.390 -4.503 25.719 1.00 90.81 96 GLU A O 1
ATOM 767 N N . GLN A 1 97 ? -8.637 -2.860 24.836 1.00 90.69 97 GLN A N 1
ATOM 768 C CA . GLN A 1 97 ? -9.914 -3.534 25.082 1.00 90.69 97 GLN A CA 1
ATOM 769 C C . GLN A 1 97 ? -10.016 -4.851 24.317 1.00 90.69 97 GLN A C 1
ATOM 771 O O . GLN A 1 97 ? -10.449 -5.849 24.886 1.00 90.69 97 GLN A O 1
ATOM 776 N N . GLU A 1 98 ? -9.586 -4.865 23.057 1.00 91.81 98 GLU A N 1
ATOM 777 C CA . GLU A 1 98 ? -9.638 -6.068 22.236 1.00 91.81 98 GLU A CA 1
ATOM 778 C C . GLU A 1 98 ? -8.683 -7.155 22.741 1.00 91.81 98 GLU A C 1
ATOM 780 O O . GLU A 1 98 ? -9.079 -8.312 22.835 1.00 91.81 98 GLU A O 1
ATOM 785 N N . LYS A 1 99 ? -7.466 -6.790 23.170 1.00 87.12 99 LYS A N 1
ATOM 786 C CA . LYS A 1 99 ? -6.495 -7.738 23.755 1.00 87.12 99 LYS A CA 1
ATOM 787 C C . LYS A 1 99 ? -7.010 -8.455 25.006 1.00 87.12 99 LYS A C 1
ATOM 789 O O . LYS A 1 99 ? -6.511 -9.528 25.334 1.00 87.12 99 LYS A O 1
ATOM 794 N N . HIS A 1 100 ? -7.959 -7.855 25.720 1.00 85.88 100 HIS A N 1
ATOM 795 C CA . HIS A 1 100 ? -8.567 -8.419 26.927 1.00 85.88 100 HIS A CA 1
ATOM 796 C C . HIS A 1 100 ? -9.950 -9.028 26.681 1.00 85.88 100 HIS A C 1
ATOM 798 O O . HIS A 1 100 ? -10.590 -9.492 27.625 1.00 85.88 100 HIS A O 1
ATOM 804 N N . ASN A 1 101 ? -10.420 -9.020 25.435 1.00 87.88 101 ASN A N 1
ATOM 805 C CA . ASN A 1 101 ? -11.672 -9.650 25.066 1.00 87.88 101 ASN A CA 1
ATOM 806 C C . ASN A 1 101 ? -11.491 -11.175 24.988 1.00 87.88 101 ASN A C 1
ATOM 808 O O . ASN A 1 101 ? -10.474 -11.658 24.496 1.00 87.88 101 ASN A O 1
ATOM 812 N N . ILE A 1 102 ? -12.481 -11.927 25.471 1.00 76.81 102 ILE A N 1
ATOM 813 C CA . ILE A 1 102 ? -12.483 -13.397 25.415 1.00 76.81 102 ILE A CA 1
ATOM 814 C C . ILE A 1 102 ? -12.527 -13.856 23.949 1.00 76.81 102 ILE A C 1
ATOM 816 O O . ILE A 1 102 ? -11.787 -14.758 23.569 1.00 76.81 102 ILE A O 1
ATOM 820 N N . ASP A 1 103 ? -13.301 -13.149 23.120 1.00 77.94 103 ASP A N 1
ATOM 821 C CA . ASP A 1 103 ? -13.396 -13.349 21.670 1.00 77.94 103 ASP A CA 1
ATOM 822 C C . ASP A 1 103 ? -12.471 -12.371 20.920 1.00 77.94 103 ASP A C 1
ATOM 824 O O . ASP A 1 103 ? -12.892 -11.632 20.022 1.00 77.94 103 ASP A O 1
ATOM 828 N N . CYS A 1 104 ? -11.209 -12.287 21.353 1.00 83.69 104 CYS A N 1
ATOM 829 C CA . CYS A 1 104 ? -10.203 -11.438 20.715 1.00 83.69 104 CYS A CA 1
ATOM 830 C C . CYS A 1 104 ? -9.963 -11.898 19.272 1.00 83.69 104 CYS A C 1
ATOM 832 O O . CYS A 1 104 ? -9.488 -13.007 19.025 1.00 83.69 104 CYS A O 1
ATOM 834 N N . SER A 1 105 ? -10.255 -11.023 18.312 1.00 89.12 105 SER A N 1
ATOM 835 C CA . SER A 1 105 ? -9.947 -11.252 16.906 1.00 89.12 105 SER A CA 1
ATOM 836 C C . SER A 1 105 ? -8.560 -10.701 16.601 1.00 89.12 105 SER A C 1
ATOM 838 O O . SER A 1 105 ? -8.388 -9.530 16.243 1.00 89.12 105 SER A O 1
ATOM 840 N N . THR A 1 106 ? -7.550 -11.555 16.767 1.00 91.88 106 THR A N 1
ATOM 841 C CA . THR A 1 106 ? -6.145 -11.184 16.574 1.00 91.88 106 THR A CA 1
ATOM 842 C C . THR A 1 106 ? -5.856 -10.700 15.160 1.00 91.88 106 THR A C 1
ATOM 844 O O . THR A 1 106 ? -5.120 -9.734 14.977 1.00 91.88 106 THR A O 1
ATOM 847 N N . GLU A 1 107 ? -6.472 -11.315 14.156 1.00 95.19 107 GLU A N 1
ATOM 848 C CA . GLU A 1 107 ? -6.316 -10.970 12.750 1.00 95.19 107 GLU A CA 1
ATOM 849 C C . GLU A 1 107 ? -6.934 -9.602 12.449 1.00 95.19 107 GLU A C 1
ATOM 851 O O . GLU A 1 107 ? -6.280 -8.730 11.879 1.00 95.19 107 GLU A O 1
ATOM 856 N N . THR A 1 108 ? -8.149 -9.348 12.936 1.00 96.25 108 THR A N 1
ATOM 857 C CA . THR A 1 108 ? -8.801 -8.038 12.786 1.00 96.25 108 THR A CA 1
ATOM 858 C C . THR A 1 108 ? -8.001 -6.935 13.476 1.00 96.25 108 THR A C 1
ATOM 860 O O . THR A 1 108 ? -7.836 -5.845 12.923 1.00 96.25 108 THR A O 1
ATOM 863 N N . LEU A 1 109 ? -7.462 -7.207 14.669 1.00 95.19 109 LEU A N 1
ATOM 864 C CA . LEU A 1 109 ? -6.645 -6.244 15.401 1.00 95.19 109 LEU A CA 1
ATOM 865 C C . LEU A 1 109 ? -5.308 -5.965 14.696 1.00 95.19 109 LEU A C 1
ATOM 867 O O . LEU A 1 109 ? -4.924 -4.803 14.562 1.00 95.19 109 LEU A O 1
ATOM 871 N N . ASN A 1 110 ? -4.630 -7.002 14.200 1.00 95.31 110 ASN A N 1
ATOM 872 C CA . ASN A 1 110 ? -3.393 -6.858 13.429 1.00 95.31 110 ASN A CA 1
ATOM 873 C C . ASN A 1 110 ? -3.634 -6.063 12.139 1.00 95.31 110 ASN A C 1
ATOM 875 O O . ASN A 1 110 ? -2.842 -5.184 11.794 1.00 95.31 110 ASN A O 1
ATOM 879 N N . PHE A 1 111 ? -4.755 -6.312 11.457 1.00 96.88 111 PHE A N 1
ATOM 880 C CA . PHE A 1 111 ? -5.124 -5.548 10.271 1.00 96.88 111 PHE A CA 1
ATOM 881 C C . PHE A 1 111 ? -5.428 -4.080 10.598 1.00 96.88 111 PHE A C 1
ATOM 883 O O . PHE A 1 111 ? -4.989 -3.181 9.877 1.00 96.88 111 PHE A O 1
ATOM 890 N N . LEU A 1 112 ? -6.094 -3.807 11.728 1.00 96.31 112 LEU A N 1
ATOM 891 C CA . LEU A 1 112 ? -6.286 -2.441 12.214 1.00 96.31 112 LEU A CA 1
ATOM 892 C C . LEU A 1 112 ? -4.943 -1.741 12.477 1.00 96.31 112 LEU A C 1
ATOM 894 O O . LEU A 1 112 ? -4.782 -0.591 12.069 1.00 96.31 112 LEU A O 1
ATOM 898 N N . HIS A 1 113 ? -3.983 -2.402 13.137 1.00 96.00 113 HIS A N 1
ATOM 899 C CA . HIS A 1 113 ? -2.651 -1.827 13.393 1.00 96.00 113 HIS A CA 1
ATOM 900 C C . HIS A 1 113 ? -1.941 -1.468 12.086 1.00 96.00 113 HIS A C 1
ATOM 902 O O . HIS A 1 113 ? -1.416 -0.362 11.951 1.00 96.00 113 HIS A O 1
ATOM 908 N N . LEU A 1 114 ? -1.994 -2.363 11.099 1.00 96.81 114 LEU A N 1
ATOM 909 C CA . LEU A 1 114 ? -1.413 -2.156 9.775 1.00 96.81 114 LEU A CA 1
ATOM 910 C C . LEU A 1 114 ? -2.059 -0.980 9.019 1.00 96.81 114 LEU A C 1
ATOM 912 O O . LEU A 1 114 ? -1.353 -0.164 8.416 1.00 96.81 114 LEU A O 1
ATOM 916 N N . LEU A 1 115 ? -3.388 -0.850 9.070 1.00 95.88 115 LEU A N 1
ATOM 917 C CA . LEU A 1 115 ? -4.094 0.298 8.493 1.00 95.88 115 LEU A CA 1
ATOM 918 C C . LEU A 1 115 ? -3.720 1.599 9.207 1.00 95.88 115 LEU A C 1
ATOM 920 O O . LEU A 1 115 ? -3.397 2.587 8.550 1.00 95.88 115 LEU A O 1
ATOM 924 N N . VAL A 1 116 ? -3.718 1.607 10.542 1.00 95.00 116 VAL A N 1
ATOM 925 C CA . VAL A 1 116 ? -3.375 2.792 11.342 1.00 95.00 116 VAL A CA 1
ATOM 926 C C . VAL A 1 116 ? -1.942 3.250 11.072 1.00 95.00 116 VAL A C 1
ATOM 928 O O . VAL A 1 116 ? -1.726 4.448 10.917 1.00 95.00 116 VAL A O 1
ATOM 931 N N . ALA A 1 117 ? -0.991 2.325 10.926 1.00 94.62 117 ALA A N 1
ATOM 932 C CA . ALA A 1 117 ? 0.387 2.618 10.531 1.00 94.62 117 ALA A CA 1
ATOM 933 C C . ALA A 1 117 ? 0.468 3.388 9.207 1.00 94.62 117 ALA A C 1
ATOM 935 O O . ALA A 1 117 ? 1.115 4.430 9.100 1.00 94.62 117 ALA A O 1
ATOM 936 N N . ASN A 1 118 ? -0.220 2.873 8.187 1.00 93.88 118 ASN A N 1
ATOM 937 C CA . ASN A 1 118 ? -0.257 3.477 6.862 1.00 93.88 118 ASN A CA 1
ATOM 938 C C . ASN A 1 118 ? -0.929 4.850 6.885 1.00 93.88 118 ASN A C 1
ATOM 940 O O . ASN A 1 118 ? -0.461 5.796 6.249 1.00 93.88 118 ASN A O 1
ATOM 944 N N . ILE A 1 119 ? -2.024 4.964 7.633 1.00 92.12 119 ILE A N 1
ATOM 945 C CA .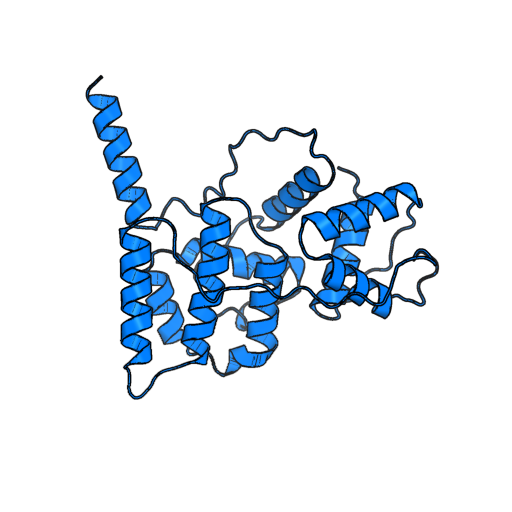 ILE A 1 119 ? -2.804 6.193 7.746 1.00 92.12 119 ILE A CA 1
ATOM 946 C C . ILE A 1 119 ? -2.022 7.265 8.508 1.00 92.12 119 ILE A C 1
ATOM 948 O O . ILE A 1 119 ? -2.054 8.427 8.108 1.00 92.12 119 ILE A O 1
ATOM 952 N N . ASP A 1 120 ? -1.261 6.896 9.539 1.00 89.81 120 ASP A N 1
ATOM 953 C CA . ASP A 1 120 ? -0.369 7.825 10.232 1.00 89.81 120 ASP A CA 1
ATOM 954 C C . ASP A 1 120 ? 0.703 8.400 9.292 1.00 89.81 120 ASP A C 1
ATOM 956 O O . ASP A 1 120 ? 0.906 9.617 9.255 1.00 89.81 120 ASP A O 1
ATOM 960 N N . LEU A 1 121 ? 1.317 7.565 8.444 1.00 88.25 121 LEU A N 1
ATOM 961 C CA . LEU A 1 121 ? 2.267 8.029 7.424 1.00 88.25 121 LEU A CA 1
ATOM 962 C C . LEU A 1 121 ? 1.610 8.975 6.411 1.00 88.25 121 LEU A C 1
ATOM 964 O O . LEU A 1 121 ? 2.161 10.035 6.114 1.00 88.25 121 LEU A O 1
ATOM 968 N N . ILE A 1 122 ? 0.408 8.636 5.941 1.00 87.12 122 ILE A N 1
ATOM 969 C CA . ILE A 1 122 ? -0.396 9.477 5.043 1.00 87.12 122 ILE A CA 1
ATOM 970 C C . ILE A 1 122 ? -0.703 10.848 5.669 1.00 87.12 122 ILE A C 1
ATOM 972 O O . ILE A 1 122 ? -0.683 11.861 4.966 1.00 87.12 122 ILE A O 1
ATOM 976 N N . ILE A 1 123 ? -0.997 10.898 6.972 1.00 81.38 123 ILE A N 1
ATOM 977 C CA . ILE A 1 123 ? -1.307 12.143 7.688 1.00 81.38 123 ILE A CA 1
ATOM 978 C C . ILE A 1 123 ? -0.045 12.986 7.911 1.00 81.38 123 ILE A C 1
ATOM 980 O O . ILE A 1 123 ? -0.074 14.210 7.754 1.00 81.38 123 ILE A O 1
ATOM 984 N N . THR A 1 124 ? 1.052 12.352 8.330 1.00 81.00 124 THR A N 1
ATOM 985 C CA . THR A 1 124 ? 2.238 13.053 8.846 1.00 81.00 124 THR A CA 1
ATOM 986 C C . THR A 1 124 ? 3.283 13.365 7.781 1.00 81.00 124 THR A C 1
ATOM 988 O O . THR A 1 124 ? 4.027 14.341 7.922 1.00 81.00 124 THR A O 1
ATOM 991 N N . ARG A 1 125 ? 3.368 12.541 6.734 1.00 78.94 125 ARG A N 1
ATOM 992 C CA . ARG A 1 125 ? 4.408 12.580 5.701 1.00 78.94 125 ARG A CA 1
ATOM 993 C C . ARG A 1 125 ? 3.770 12.403 4.316 1.00 78.94 125 ARG A C 1
ATOM 995 O O . ARG A 1 125 ? 3.010 13.268 3.893 1.00 78.94 125 ARG A O 1
ATOM 1002 N N . ASP A 1 126 ? 4.101 11.309 3.637 1.00 80.38 126 ASP A N 1
ATOM 1003 C CA . ASP A 1 126 ? 3.567 10.866 2.353 1.00 80.38 126 ASP A CA 1
ATOM 1004 C C . ASP A 1 126 ? 3.140 9.395 2.484 1.00 80.38 126 ASP A C 1
ATOM 1006 O O . ASP A 1 126 ? 3.527 8.697 3.426 1.00 80.38 126 ASP A O 1
ATOM 1010 N N . MET A 1 127 ? 2.356 8.908 1.520 1.00 88.25 127 MET A N 1
ATOM 1011 C CA . MET A 1 127 ? 1.996 7.490 1.452 1.00 88.25 127 MET A CA 1
ATOM 1012 C C . MET A 1 127 ? 3.233 6.585 1.311 1.00 88.25 127 MET A C 1
ATOM 1014 O O . MET A 1 127 ? 4.217 6.945 0.667 1.00 88.25 127 MET A O 1
ATOM 1018 N N . SER A 1 128 ? 3.159 5.377 1.873 1.00 92.06 128 SER A N 1
ATOM 1019 C CA . SER A 1 128 ? 4.191 4.344 1.737 1.00 92.06 128 SER A CA 1
ATOM 1020 C C . SER A 1 128 ? 3.739 3.282 0.741 1.00 92.06 128 SER A C 1
ATOM 1022 O O . SER A 1 128 ? 2.728 2.623 0.970 1.00 92.06 128 SER A O 1
ATOM 1024 N N . LEU A 1 129 ? 4.486 3.078 -0.350 1.00 95.19 129 LEU A N 1
ATOM 1025 C CA . LEU A 1 129 ? 4.192 1.981 -1.282 1.00 95.19 129 LEU A CA 1
ATOM 1026 C C . LEU A 1 129 ? 4.375 0.617 -0.620 1.00 95.19 129 LEU A C 1
ATOM 1028 O O . LEU A 1 129 ? 3.518 -0.243 -0.777 1.00 95.19 129 LEU A O 1
ATOM 1032 N N . CYS A 1 130 ? 5.440 0.453 0.167 1.00 95.56 130 CYS A N 1
ATOM 1033 C CA . CYS A 1 130 ? 5.667 -0.758 0.952 1.00 95.56 130 CYS A CA 1
ATOM 1034 C C . CYS A 1 130 ? 4.505 -1.016 1.927 1.00 95.56 130 CYS A C 1
ATOM 1036 O O . CYS A 1 130 ? 4.021 -2.136 2.035 1.00 95.56 130 CYS A O 1
ATOM 1038 N N . GLY A 1 131 ? 3.986 0.035 2.569 1.00 96.00 131 GLY A N 1
ATOM 1039 C CA . GLY A 1 131 ? 2.850 -0.082 3.480 1.00 96.00 131 GLY A CA 1
ATOM 1040 C C . GLY A 1 131 ? 1.529 -0.429 2.782 1.00 96.00 131 GLY A C 1
ATOM 1041 O O . GLY A 1 131 ? 0.787 -1.266 3.292 1.00 96.00 131 GLY A O 1
ATOM 1042 N N . ILE A 1 132 ? 1.252 0.144 1.604 1.00 97.06 132 ILE A N 1
ATOM 1043 C CA . ILE A 1 132 ? 0.080 -0.226 0.790 1.00 97.06 132 ILE A CA 1
ATOM 1044 C C . ILE A 1 132 ? 0.191 -1.681 0.329 1.00 97.06 132 ILE A C 1
ATOM 1046 O O . ILE A 1 132 ? -0.775 -2.428 0.451 1.00 97.06 132 ILE A O 1
ATOM 1050 N N . ILE A 1 133 ? 1.364 -2.102 -0.155 1.00 98.00 133 ILE A N 1
ATOM 1051 C CA . ILE A 1 133 ? 1.601 -3.496 -0.550 1.00 98.00 133 ILE A CA 1
ATOM 1052 C C . ILE A 1 133 ? 1.382 -4.425 0.644 1.00 98.00 133 ILE A C 1
ATOM 1054 O O . ILE A 1 133 ? 0.675 -5.414 0.498 1.00 98.00 133 ILE A O 1
ATOM 1058 N N . ALA A 1 134 ? 1.878 -4.069 1.832 1.00 97.44 134 ALA A N 1
ATOM 1059 C CA . ALA A 1 134 ? 1.674 -4.860 3.041 1.00 97.44 134 ALA A CA 1
ATOM 1060 C C . ALA A 1 134 ? 0.186 -5.020 3.402 1.00 97.44 134 ALA A C 1
ATOM 1062 O O . ALA A 1 134 ? -0.221 -6.102 3.819 1.00 97.44 134 ALA A O 1
ATOM 1063 N N . VAL A 1 135 ? -0.648 -3.986 3.206 1.00 98.00 135 VAL A N 1
ATOM 1064 C CA . VAL A 1 135 ? -2.114 -4.095 3.372 1.00 98.00 135 VAL A CA 1
ATOM 1065 C C . VAL A 1 135 ? -2.686 -5.126 2.399 1.00 98.00 135 VAL A C 1
ATOM 1067 O O . VAL A 1 135 ? -3.452 -5.992 2.815 1.00 98.00 135 VAL A O 1
ATOM 1070 N N . GLY A 1 136 ? -2.293 -5.074 1.125 1.00 97.75 136 GLY A N 1
ATOM 1071 C CA . GLY A 1 136 ? -2.751 -6.039 0.125 1.00 97.75 136 GLY A CA 1
ATOM 1072 C C . GLY A 1 136 ? -2.254 -7.467 0.388 1.00 97.75 136 GLY A C 1
ATOM 1073 O O . GLY A 1 136 ? -3.030 -8.415 0.299 1.00 97.75 136 GLY A O 1
ATOM 1074 N N . GLU A 1 137 ? -0.986 -7.640 0.770 1.00 96.88 137 GLU A N 1
ATOM 1075 C CA . GLU A 1 137 ? -0.433 -8.941 1.167 1.00 96.88 137 GLU A CA 1
ATOM 1076 C C . GLU A 1 137 ? -1.165 -9.502 2.392 1.00 96.88 137 GLU A C 1
ATOM 1078 O O . GLU A 1 137 ? -1.440 -10.700 2.448 1.00 96.88 137 GLU A O 1
ATOM 1083 N N . TYR A 1 138 ? -1.540 -8.656 3.356 1.00 97.44 138 TYR A N 1
ATOM 1084 C CA . TYR A 1 138 ? -2.340 -9.087 4.499 1.00 97.44 138 TYR A CA 1
ATOM 1085 C C . TYR A 1 138 ? -3.715 -9.602 4.063 1.00 97.44 138 TYR A C 1
ATOM 1087 O O . TYR A 1 138 ? -4.112 -10.693 4.466 1.00 97.44 138 TYR A O 1
ATOM 1095 N N . LEU A 1 139 ? -4.423 -8.853 3.212 1.00 97.31 139 LEU A N 1
ATOM 1096 C CA . LEU A 1 139 ? -5.752 -9.231 2.722 1.00 97.31 139 LEU A CA 1
ATOM 1097 C C . LEU A 1 139 ? -5.727 -10.549 1.947 1.00 97.31 139 LEU A C 1
ATOM 1099 O O . LEU A 1 139 ? -6.527 -11.435 2.233 1.00 97.31 139 LEU A O 1
ATOM 1103 N N . ARG A 1 140 ? -4.760 -10.735 1.044 1.00 95.31 140 ARG A N 1
ATOM 1104 C CA . ARG A 1 140 ? -4.655 -11.978 0.264 1.00 95.31 140 ARG A CA 1
ATOM 1105 C C . ARG A 1 140 ? -4.302 -13.201 1.112 1.00 95.31 140 ARG A C 1
ATOM 1107 O O . ARG A 1 140 ? -4.681 -14.312 0.759 1.00 95.31 140 ARG A O 1
ATOM 1114 N N . ASN A 1 141 ? -3.589 -13.012 2.224 1.00 95.06 141 ASN A N 1
ATOM 1115 C CA . ASN A 1 141 ? -3.142 -14.119 3.073 1.00 95.06 141 ASN A CA 1
ATOM 1116 C C . ASN A 1 141 ? -4.088 -14.426 4.244 1.00 95.06 141 ASN A C 1
ATOM 1118 O O . ASN A 1 141 ? -4.187 -15.579 4.656 1.00 95.06 141 ASN A O 1
ATOM 1122 N N . GLN A 1 142 ? -4.727 -13.405 4.820 1.00 94.38 142 GLN A N 1
ATOM 1123 C CA . GLN A 1 142 ? -5.489 -13.499 6.074 1.00 94.38 142 GLN A CA 1
ATOM 1124 C C . GLN A 1 142 ? -6.841 -12.775 6.025 1.00 94.38 142 GLN A C 1
ATOM 1126 O O . GLN A 1 142 ? -7.554 -12.764 7.027 1.00 94.38 142 GLN A O 1
ATOM 1131 N N . GLY A 1 143 ? -7.219 -12.167 4.896 1.00 92.38 143 GLY A N 1
ATOM 1132 C CA . GLY A 1 143 ? -8.437 -11.357 4.783 1.00 92.38 143 GLY A CA 1
ATOM 1133 C C . GLY A 1 143 ? -9.714 -12.125 5.123 1.00 92.38 143 GLY A C 1
ATOM 1134 O O . GLY A 1 143 ? -10.600 -11.579 5.767 1.00 92.38 143 GLY A O 1
ATOM 1135 N N . ASN A 1 144 ? -9.770 -13.424 4.819 1.00 93.88 144 ASN A N 1
ATOM 1136 C CA . ASN A 1 144 ? -10.899 -14.293 5.172 1.00 93.88 144 ASN A CA 1
ATOM 1137 C C . ASN A 1 144 ? -11.085 -14.523 6.686 1.00 93.88 144 ASN A C 1
ATOM 1139 O O . ASN A 1 144 ? -12.108 -15.069 7.093 1.00 93.88 144 ASN A O 1
ATOM 1143 N N . ARG A 1 145 ? -10.104 -14.152 7.516 1.00 95.00 145 ARG A N 1
ATOM 1144 C CA . ARG A 1 145 ? -10.167 -14.232 8.986 1.00 95.00 145 ARG A CA 1
ATOM 1145 C C . ARG A 1 145 ? -10.478 -12.889 9.639 1.00 95.00 145 ARG A C 1
ATOM 1147 O O . ARG A 1 145 ? -10.599 -12.820 10.861 1.00 95.00 145 ARG A O 1
ATOM 1154 N N . VAL A 1 146 ? -10.556 -11.823 8.848 1.00 95.81 146 VAL A N 1
ATOM 1155 C CA . VAL A 1 146 ? -10.837 -10.484 9.350 1.00 95.81 146 VAL A CA 1
ATOM 1156 C C . VAL A 1 146 ? -12.343 -10.327 9.535 1.00 95.81 146 VAL A C 1
ATOM 1158 O O . VAL A 1 146 ? -13.127 -10.514 8.610 1.00 95.81 146 VAL A O 1
ATOM 1161 N N . ASP A 1 147 ? -12.748 -9.931 10.737 1.00 95.88 147 ASP A N 1
ATOM 1162 C CA . ASP A 1 147 ? -14.106 -9.480 11.018 1.00 95.88 147 ASP A CA 1
ATOM 1163 C C . ASP A 1 147 ? -14.256 -8.035 10.524 1.00 95.88 147 ASP A C 1
ATOM 1165 O O . ASP A 1 147 ? -13.967 -7.062 11.232 1.00 95.88 147 ASP A O 1
ATOM 1169 N N . PHE A 1 148 ? -14.692 -7.885 9.272 1.00 95.50 148 PHE A N 1
ATOM 1170 C CA . PHE A 1 148 ? -14.867 -6.576 8.648 1.00 95.50 148 PHE A CA 1
ATOM 1171 C C . PHE A 1 148 ? -15.981 -5.743 9.284 1.00 95.50 148 PHE A C 1
ATOM 1173 O O . PHE A 1 148 ? -15.905 -4.513 9.258 1.00 95.50 148 PHE A O 1
ATOM 1180 N N . VAL A 1 149 ? -16.979 -6.365 9.919 1.00 94.69 149 VAL A N 1
ATOM 1181 C CA . VAL A 1 149 ? -18.024 -5.633 10.650 1.00 94.69 149 VAL A CA 1
ATOM 1182 C C . VAL A 1 149 ? -17.398 -4.916 11.842 1.00 94.69 149 VAL A C 1
ATOM 1184 O O . VAL A 1 149 ? -17.587 -3.709 12.022 1.00 94.69 149 VAL A O 1
ATOM 1187 N N . LYS A 1 150 ? -16.595 -5.637 12.626 1.00 95.25 150 LYS A N 1
ATOM 1188 C CA . LYS A 1 150 ? -15.873 -5.093 13.779 1.00 95.25 150 LYS A CA 1
ATOM 1189 C C . LYS A 1 150 ? -14.809 -4.078 13.364 1.00 95.25 150 LYS A C 1
ATOM 1191 O O . LYS A 1 150 ? -14.739 -2.988 13.938 1.00 95.25 150 LYS A O 1
ATOM 1196 N N . LEU A 1 151 ? -14.034 -4.385 12.324 1.00 96.75 151 LEU A N 1
ATOM 1197 C CA . LEU A 1 151 ? -13.037 -3.472 11.769 1.00 96.75 151 LEU A CA 1
ATOM 1198 C C . LEU A 1 151 ? -13.665 -2.140 11.341 1.00 96.75 151 LEU A C 1
ATOM 1200 O O . LEU A 1 151 ? -13.156 -1.075 11.697 1.00 96.75 151 LEU A O 1
ATOM 1204 N N . ASN A 1 152 ? -14.781 -2.186 10.609 1.00 95.38 152 ASN A N 1
ATOM 1205 C CA . ASN A 1 152 ? -15.471 -0.990 10.136 1.00 95.38 152 ASN A CA 1
ATOM 1206 C C . ASN A 1 152 ? -15.946 -0.112 11.295 1.00 95.38 152 ASN A C 1
ATOM 1208 O O . ASN A 1 152 ? -15.792 1.112 11.250 1.00 95.38 152 ASN A O 1
ATOM 1212 N N . GLN A 1 153 ? -16.439 -0.712 12.382 1.00 94.56 153 GLN A N 1
ATOM 1213 C CA . GLN A 1 153 ? -16.783 0.039 13.590 1.00 94.56 153 GLN A CA 1
ATOM 1214 C C . GLN A 1 153 ? -15.567 0.781 14.161 1.00 94.56 153 GLN A C 1
ATOM 1216 O O . GLN A 1 153 ? -15.676 1.963 14.492 1.00 94.56 153 GLN A O 1
ATOM 1221 N N . TRP A 1 154 ? -14.400 0.136 14.239 1.00 95.44 154 TRP A N 1
ATOM 1222 C CA . TRP A 1 154 ? -13.173 0.782 14.716 1.00 95.44 154 TRP A CA 1
ATOM 1223 C C . TRP A 1 154 ? -12.695 1.898 13.787 1.00 95.44 154 TRP A C 1
ATOM 1225 O O . TRP A 1 154 ? -12.380 2.992 14.256 1.00 95.44 154 TRP A O 1
ATOM 1235 N N . ILE A 1 155 ? -12.708 1.666 12.474 1.00 94.12 155 ILE A N 1
ATOM 1236 C CA . ILE A 1 155 ? -12.368 2.671 11.458 1.00 94.12 155 ILE A CA 1
ATOM 1237 C C . ILE A 1 155 ? -13.254 3.919 11.604 1.00 94.12 155 ILE A C 1
ATOM 1239 O O . ILE A 1 155 ? -12.750 5.048 11.584 1.00 94.12 155 ILE A O 1
ATOM 1243 N N . HIS A 1 156 ? -14.560 3.734 11.817 1.00 91.25 156 HIS A N 1
ATOM 1244 C CA . HIS A 1 156 ? -15.492 4.836 12.057 1.00 91.25 156 HIS A CA 1
ATOM 1245 C C . HIS A 1 156 ? -15.241 5.545 13.395 1.00 91.25 156 HIS A C 1
ATOM 1247 O O . HIS A 1 156 ? -15.193 6.774 13.429 1.00 91.25 156 HIS A O 1
ATOM 1253 N N . GLN A 1 157 ? -15.018 4.809 14.489 1.00 91.12 157 GLN A N 1
ATOM 1254 C CA . GLN A 1 157 ? -14.716 5.391 15.808 1.00 91.12 157 GLN A CA 1
ATOM 1255 C C . GLN A 1 157 ? -13.429 6.237 15.809 1.00 91.12 157 GLN A C 1
ATOM 1257 O O . GLN A 1 157 ? -13.320 7.239 16.533 1.00 91.12 157 GLN A O 1
ATOM 1262 N N . LEU A 1 158 ? -12.453 5.839 14.991 1.00 90.50 158 LEU A N 1
ATOM 1263 C CA . LEU A 1 158 ? -11.187 6.545 14.810 1.00 90.50 158 LEU A CA 1
ATOM 1264 C C . LEU A 1 158 ? -11.288 7.736 13.848 1.00 90.50 158 LEU A C 1
ATOM 1266 O O . LEU A 1 158 ? -10.414 8.601 13.878 1.00 90.50 158 LEU A O 1
ATOM 1270 N N . GLY A 1 159 ? -12.349 7.820 13.039 1.00 87.12 159 GLY A N 1
ATOM 1271 C CA . GLY A 1 159 ? -12.493 8.864 12.023 1.00 87.12 159 GLY A CA 1
ATOM 1272 C C . GLY A 1 159 ? -11.436 8.744 10.925 1.00 87.12 159 GLY A C 1
ATOM 1273 O O . GLY A 1 159 ? -10.858 9.746 10.512 1.00 87.12 159 GLY A O 1
ATOM 1274 N N . ILE A 1 160 ? -11.128 7.512 10.507 1.00 89.88 160 ILE A N 1
ATOM 1275 C CA . ILE A 1 160 ? -10.102 7.217 9.490 1.00 89.88 160 ILE A CA 1
ATOM 1276 C C . ILE A 1 160 ? -10.681 6.556 8.231 1.00 89.88 160 ILE A C 1
ATOM 1278 O O . ILE A 1 160 ? -9.933 6.091 7.373 1.00 89.88 160 ILE A O 1
ATOM 1282 N N . ALA A 1 161 ? -12.008 6.543 8.092 1.00 90.75 161 ALA A N 1
ATOM 1283 C CA . ALA A 1 161 ? -12.730 5.884 7.005 1.00 90.75 161 ALA A CA 1
ATOM 1284 C C . ALA A 1 161 ? -12.304 6.375 5.615 1.00 90.75 161 ALA A C 1
ATOM 1286 O O . ALA A 1 161 ? -12.109 5.574 4.698 1.00 90.75 161 ALA A O 1
ATOM 1287 N N . GLN A 1 162 ? -12.092 7.684 5.458 1.00 87.12 162 GLN A N 1
ATOM 1288 C CA . GLN A 1 162 ? -11.630 8.250 4.190 1.00 87.12 162 GLN A CA 1
ATOM 1289 C C . GLN A 1 162 ? -10.193 7.836 3.836 1.00 87.12 162 GLN A C 1
ATOM 1291 O O . GLN A 1 162 ? -9.910 7.545 2.674 1.00 87.12 162 GLN A O 1
ATOM 1296 N N . ALA A 1 163 ? -9.290 7.800 4.819 1.00 89.31 163 ALA A N 1
ATOM 1297 C CA . ALA A 1 163 ? -7.901 7.402 4.602 1.00 89.31 163 ALA A CA 1
ATOM 1298 C C . ALA A 1 163 ? -7.783 5.894 4.332 1.00 89.31 163 ALA A C 1
ATOM 1300 O O . ALA A 1 163 ? -7.056 5.496 3.425 1.00 89.31 163 ALA A O 1
ATOM 1301 N N . ALA A 1 164 ? -8.566 5.073 5.039 1.00 93.44 164 ALA A N 1
ATOM 1302 C CA . ALA A 1 164 ? -8.694 3.649 4.750 1.00 93.44 164 ALA A CA 1
ATOM 1303 C C . ALA A 1 164 ? -9.231 3.433 3.326 1.00 93.44 164 ALA A C 1
ATOM 1305 O O . ALA A 1 164 ? -8.601 2.750 2.526 1.00 93.44 164 ALA A O 1
ATOM 1306 N N . SER A 1 165 ? -10.317 4.117 2.952 1.00 92.94 165 SER A N 1
ATOM 1307 C CA . SER A 1 165 ? -10.875 4.015 1.597 1.00 92.94 165 SER A CA 1
ATOM 1308 C C . SER A 1 165 ? -9.871 4.430 0.517 1.00 92.94 165 SER A C 1
ATOM 1310 O O . SER A 1 165 ? -9.829 3.811 -0.541 1.00 92.94 165 SER A O 1
ATOM 1312 N N . PHE A 1 166 ? -9.032 5.440 0.770 1.00 92.88 166 PHE A N 1
ATOM 1313 C CA . PHE A 1 166 ? -7.947 5.812 -0.142 1.00 92.88 166 PHE A CA 1
ATOM 1314 C C . PHE A 1 166 ? -6.934 4.675 -0.342 1.00 92.88 166 PHE A C 1
ATOM 1316 O O . PHE A 1 166 ? -6.589 4.389 -1.485 1.00 92.88 166 PHE A O 1
ATOM 1323 N N . ILE A 1 167 ? -6.500 4.002 0.732 1.00 95.19 167 ILE A N 1
ATOM 1324 C CA . ILE A 1 167 ? -5.616 2.827 0.633 1.00 95.19 167 ILE A CA 1
ATOM 1325 C C . ILE A 1 167 ? -6.276 1.736 -0.217 1.00 95.19 167 ILE A C 1
ATOM 1327 O O . ILE A 1 167 ? -5.636 1.208 -1.120 1.00 95.19 167 ILE A O 1
ATOM 1331 N N . GLY A 1 168 ? -7.560 1.451 0.016 1.00 96.38 168 GLY A N 1
ATOM 1332 C CA . GLY A 1 168 ? -8.306 0.472 -0.777 1.00 96.38 168 GLY A CA 1
ATOM 1333 C C . GLY A 1 168 ? -8.340 0.823 -2.268 1.00 96.38 168 GLY A C 1
ATOM 1334 O O . GLY A 1 168 ? -7.988 0.003 -3.106 1.00 96.38 168 GLY A O 1
ATOM 1335 N N . HIS A 1 169 ? -8.621 2.078 -2.621 1.00 95.06 169 HIS A N 1
ATOM 1336 C CA . HIS A 1 169 ? -8.592 2.504 -4.026 1.00 95.06 169 HIS A CA 1
ATOM 1337 C C . HIS A 1 169 ? -7.195 2.419 -4.659 1.00 95.06 169 HIS A C 1
ATOM 1339 O O . HIS A 1 169 ? -7.086 2.177 -5.857 1.00 95.06 169 HIS A O 1
ATOM 1345 N N . MET A 1 170 ? -6.124 2.605 -3.880 1.00 95.75 170 MET A N 1
ATOM 1346 C CA . MET A 1 170 ? -4.764 2.366 -4.370 1.00 95.75 170 MET A CA 1
ATOM 1347 C C . MET A 1 170 ? -4.523 0.886 -4.682 1.00 95.75 170 MET A C 1
ATOM 1349 O O . MET A 1 170 ? -3.840 0.594 -5.658 1.00 95.75 170 MET A O 1
ATOM 1353 N N . LEU A 1 171 ? -5.076 -0.033 -3.884 1.00 97.75 171 LEU A N 1
ATOM 1354 C CA . LEU A 1 171 ? -4.992 -1.473 -4.139 1.00 97.75 171 LEU A CA 1
ATOM 1355 C C . LEU A 1 171 ? -5.734 -1.871 -5.417 1.00 97.75 171 LEU A C 1
ATOM 1357 O O . LEU A 1 171 ? -5.174 -2.615 -6.216 1.00 97.75 171 LEU A O 1
ATOM 1361 N N . ILE A 1 172 ? -6.933 -1.328 -5.643 1.00 96.38 172 ILE A N 1
ATOM 1362 C CA . ILE A 1 172 ? -7.694 -1.557 -6.883 1.00 96.38 172 ILE A CA 1
ATOM 1363 C C . ILE A 1 172 ? -6.882 -1.078 -8.090 1.00 96.38 172 ILE A C 1
ATOM 1365 O O . ILE A 1 172 ? -6.606 -1.837 -9.009 1.00 96.38 172 ILE A O 1
ATOM 1369 N N . GLU A 1 173 ? -6.460 0.186 -8.077 1.00 94.94 173 GLU A N 1
ATOM 1370 C CA . GLU A 1 173 ? -5.924 0.835 -9.279 1.00 94.94 173 GLU A CA 1
ATOM 1371 C C . GLU A 1 173 ? -4.475 0.448 -9.590 1.00 94.94 173 GLU A C 1
ATOM 1373 O O . GLU A 1 173 ? -4.057 0.507 -10.744 1.00 94.94 173 GLU A O 1
ATOM 1378 N N . LEU A 1 174 ? -3.682 0.072 -8.580 1.00 95.56 174 LEU A N 1
ATOM 1379 C CA . LEU A 1 174 ? -2.308 -0.380 -8.804 1.00 95.56 174 LEU A CA 1
ATOM 1380 C C . LEU A 1 174 ? -2.175 -1.893 -8.894 1.00 95.56 174 LEU A C 1
ATOM 1382 O O . LEU A 1 174 ? -1.256 -2.339 -9.575 1.00 95.56 174 LEU A O 1
ATOM 1386 N N . PHE A 1 175 ? -3.016 -2.667 -8.210 1.00 96.81 175 PHE A N 1
ATOM 1387 C CA . PHE A 1 175 ? -2.762 -4.086 -7.947 1.00 96.81 175 PHE A CA 1
ATOM 1388 C C . PHE A 1 175 ? -3.971 -4.996 -8.198 1.00 96.81 175 PHE A C 1
ATOM 1390 O O . PHE A 1 175 ? -3.965 -6.139 -7.739 1.00 96.81 175 PHE A O 1
ATOM 1397 N N . ASP A 1 176 ? -4.970 -4.497 -8.925 1.00 95.75 176 ASP A N 1
ATOM 1398 C CA . ASP A 1 176 ? -6.130 -5.239 -9.427 1.00 95.75 176 ASP A CA 1
ATOM 1399 C C . ASP A 1 176 ? -6.897 -5.995 -8.334 1.00 95.75 176 ASP A C 1
ATOM 1401 O O . ASP A 1 176 ? -7.347 -7.119 -8.533 1.00 95.75 176 ASP A O 1
ATOM 1405 N N . PHE A 1 177 ? -7.019 -5.382 -7.154 1.00 96.81 177 PHE A N 1
ATOM 1406 C CA . PHE A 1 177 ? -7.942 -5.872 -6.132 1.00 96.81 177 PHE A CA 1
ATOM 1407 C C . PHE A 1 177 ? -9.387 -5.634 -6.568 1.00 96.81 177 PHE A C 1
ATOM 1409 O O . PHE A 1 177 ? -9.713 -4.584 -7.132 1.00 96.81 177 PHE A O 1
ATOM 1416 N N . GLU A 1 178 ? -10.259 -6.583 -6.250 1.00 94.50 178 GLU A N 1
ATOM 1417 C CA . GLU A 1 178 ? -11.700 -6.433 -6.425 1.00 94.50 178 GLU A CA 1
ATOM 1418 C C . GLU A 1 178 ? -12.294 -5.593 -5.283 1.00 94.50 178 GLU A C 1
ATOM 1420 O O . GLU A 1 178 ? -11.725 -5.470 -4.196 1.00 94.50 178 GLU A O 1
ATOM 1425 N N . THR A 1 179 ? -13.453 -4.970 -5.513 1.00 91.75 179 THR A N 1
ATOM 1426 C CA . THR A 1 179 ? -14.068 -4.107 -4.481 1.00 91.75 179 THR A CA 1
ATOM 1427 C C . THR A 1 179 ? -14.577 -4.942 -3.304 1.00 91.75 179 THR A C 1
ATOM 1429 O O . THR A 1 179 ? -14.562 -4.494 -2.160 1.00 91.75 179 THR A O 1
ATOM 1432 N N . GLU A 1 180 ? -14.983 -6.173 -3.591 1.00 90.50 180 GLU A N 1
ATOM 1433 C CA . GLU A 1 180 ? -15.478 -7.182 -2.667 1.00 90.50 180 GLU A CA 1
ATOM 1434 C C . GLU A 1 180 ? -14.390 -7.649 -1.688 1.00 90.50 180 GLU A C 1
ATOM 1436 O O . GLU A 1 180 ? -14.696 -7.942 -0.538 1.00 90.50 180 GLU A O 1
ATOM 1441 N N . GLU A 1 181 ? -13.114 -7.640 -2.093 1.00 90.81 181 GLU A N 1
ATOM 1442 C CA . GLU A 1 181 ? -11.978 -7.940 -1.204 1.00 90.81 181 GLU A CA 1
ATOM 1443 C C . GLU A 1 181 ? -11.714 -6.819 -0.179 1.00 90.81 181 GLU A C 1
ATOM 1445 O O . GLU A 1 181 ? -10.945 -6.984 0.772 1.00 90.81 181 GLU A O 1
ATOM 1450 N N . LEU A 1 182 ? -12.324 -5.649 -0.383 1.00 95.00 182 LEU A N 1
ATOM 1451 C CA . LEU A 1 182 ? -12.028 -4.407 0.319 1.00 95.00 182 LEU A CA 1
ATOM 1452 C C . LEU A 1 182 ? -13.243 -3.913 1.114 1.00 95.00 182 LEU A C 1
ATOM 1454 O O . LEU A 1 182 ? -13.577 -2.729 1.080 1.00 95.00 182 LEU A O 1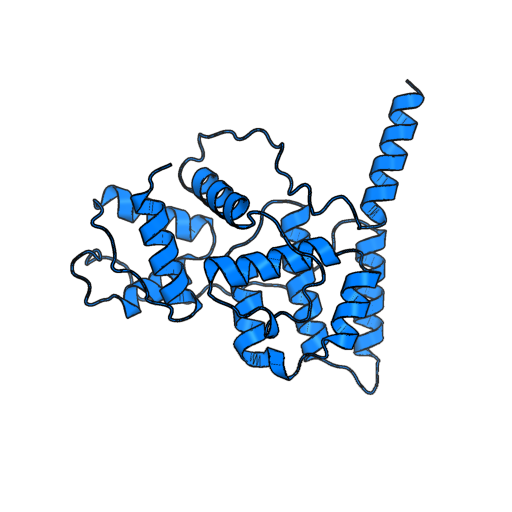
ATOM 1458 N N . GLU A 1 183 ? -13.873 -4.795 1.897 1.00 93.31 183 GLU A N 1
ATOM 1459 C CA . GLU A 1 183 ? -15.088 -4.511 2.690 1.00 93.31 183 GLU A CA 1
ATOM 1460 C C . GLU A 1 183 ? -14.951 -3.344 3.695 1.00 93.31 183 GLU A C 1
ATOM 1462 O O . GLU A 1 183 ? -15.939 -2.844 4.237 1.00 93.31 183 GLU A O 1
ATOM 1467 N N . PHE A 1 184 ? -13.726 -2.876 3.955 1.00 93.00 184 PHE A N 1
ATOM 1468 C CA . PHE A 1 184 ? -13.458 -1.689 4.772 1.00 93.00 184 PHE A CA 1
ATOM 1469 C C . PHE A 1 184 ? -13.624 -0.353 4.021 1.00 93.00 184 PHE A C 1
ATOM 1471 O O . PHE A 1 184 ? -13.533 0.731 4.612 1.00 93.00 184 PHE A O 1
ATOM 1478 N N . MET A 1 185 ? -13.823 -0.398 2.703 1.00 92.25 185 MET A N 1
ATOM 1479 C CA . MET A 1 185 ? -14.061 0.778 1.878 1.00 92.25 185 MET A CA 1
ATOM 1480 C C . MET A 1 185 ? -15.491 1.282 2.062 1.00 92.25 185 MET A C 1
ATOM 1482 O O . MET A 1 185 ? -16.463 0.633 1.700 1.00 92.25 185 MET A O 1
ATOM 1486 N N . THR A 1 186 ? -15.620 2.503 2.574 1.00 85.31 186 THR A N 1
ATOM 1487 C CA . THR A 1 186 ? -16.925 3.130 2.855 1.00 85.31 186 THR A CA 1
ATOM 1488 C C . THR A 1 186 ? -17.210 4.332 1.960 1.00 85.31 186 THR A C 1
ATOM 1490 O O . THR A 1 186 ? -18.314 4.877 1.969 1.00 85.31 186 THR A O 1
ATOM 1493 N N . ARG A 1 187 ? -16.214 4.794 1.195 1.00 78.38 187 ARG A N 1
ATOM 1494 C CA . ARG A 1 187 ? -16.316 5.977 0.333 1.00 78.38 187 ARG A CA 1
ATOM 1495 C C . ARG A 1 187 ? -15.575 5.782 -0.969 1.00 78.38 187 ARG A C 1
ATOM 1497 O O . ARG A 1 187 ? -14.462 5.279 -0.969 1.00 78.38 187 ARG A O 1
ATOM 1504 N N . THR A 1 188 ? -16.133 6.315 -2.049 1.00 79.12 188 THR A N 1
ATOM 1505 C CA . THR A 1 188 ? -15.450 6.390 -3.343 1.00 79.12 188 THR A CA 1
ATOM 1506 C C . THR A 1 188 ? -14.349 7.447 -3.327 1.00 79.12 188 THR A C 1
ATOM 1508 O O . THR A 1 188 ? -14.573 8.579 -2.882 1.00 79.12 188 THR A O 1
ATOM 1511 N N . TYR A 1 189 ? -13.192 7.118 -3.889 1.00 77.38 189 TYR A N 1
ATOM 1512 C CA . TYR A 1 189 ? -12.065 8.019 -4.050 1.00 77.38 189 TYR A CA 1
ATOM 1513 C C . TYR A 1 189 ? -11.872 8.395 -5.518 1.00 77.38 189 TYR A C 1
ATOM 1515 O O . TYR A 1 189 ? -11.644 7.535 -6.361 1.00 77.38 189 TYR A O 1
ATOM 1523 N N . LYS A 1 190 ? -11.895 9.691 -5.849 1.00 79.31 190 LYS A N 1
ATOM 1524 C CA . LYS A 1 190 ? -11.653 10.132 -7.232 1.00 79.31 190 LYS A CA 1
ATOM 1525 C C . LYS A 1 190 ? -10.158 10.291 -7.501 1.00 79.31 190 LYS A C 1
ATOM 1527 O O . LYS A 1 190 ? -9.509 11.105 -6.849 1.00 79.31 190 LYS A O 1
ATOM 1532 N N . LYS A 1 191 ? -9.653 9.604 -8.530 1.00 83.44 191 LYS A N 1
ATOM 1533 C CA . LYS A 1 191 ? -8.274 9.722 -9.050 1.00 83.44 191 LYS A CA 1
ATOM 1534 C C . LYS A 1 191 ? -7.184 9.432 -7.997 1.00 83.44 191 LYS A C 1
ATOM 1536 O O . LYS A 1 191 ? -6.333 10.291 -7.750 1.00 83.44 191 LYS A O 1
ATOM 1541 N N . PRO A 1 192 ? -7.190 8.242 -7.372 1.00 85.94 192 PRO A N 1
ATOM 1542 C CA . PRO A 1 192 ? -6.203 7.867 -6.352 1.00 85.94 192 PRO A CA 1
ATOM 1543 C C . PRO A 1 192 ? -4.763 7.877 -6.901 1.00 85.94 192 PRO A C 1
ATOM 1545 O O . PRO A 1 192 ? -3.850 8.360 -6.226 1.00 85.94 192 PRO A O 1
ATOM 1548 N N . LEU A 1 193 ? -4.579 7.483 -8.169 1.00 89.75 193 LEU A N 1
ATOM 1549 C CA . LEU A 1 193 ? -3.278 7.393 -8.845 1.00 89.75 193 LEU A CA 1
ATOM 1550 C C . LEU A 1 193 ? -2.497 8.709 -8.926 1.00 89.75 193 LEU A C 1
ATOM 1552 O O . LEU A 1 193 ? -1.271 8.683 -8.982 1.00 89.75 193 LEU A O 1
ATOM 1556 N N . VAL A 1 194 ? -3.157 9.866 -8.835 1.00 87.81 194 VAL A N 1
ATOM 1557 C CA . VAL A 1 194 ? -2.462 11.167 -8.829 1.00 87.81 194 VAL A CA 1
ATOM 1558 C C . VAL A 1 194 ? -1.456 11.258 -7.674 1.00 87.81 194 VAL A C 1
ATOM 1560 O O . VAL A 1 194 ? -0.423 11.916 -7.794 1.00 87.81 194 VAL A O 1
ATOM 1563 N N . HIS A 1 195 ? -1.726 10.603 -6.540 1.00 86.81 195 HIS A N 1
ATOM 1564 C CA . HIS A 1 195 ? -0.801 10.600 -5.401 1.00 86.81 195 HIS A CA 1
ATOM 1565 C C . HIS A 1 195 ? 0.380 9.658 -5.615 1.00 86.81 195 HIS A C 1
ATOM 1567 O O . HIS A 1 195 ? 1.499 10.003 -5.242 1.00 86.81 195 HIS A O 1
ATOM 1573 N N . TYR A 1 196 ? 0.163 8.534 -6.297 1.00 91.69 196 TYR A N 1
ATOM 1574 C CA . TYR A 1 196 ? 1.239 7.659 -6.756 1.00 91.69 196 TYR A CA 1
ATOM 1575 C C . TYR A 1 196 ? 2.164 8.363 -7.750 1.00 91.69 196 TYR A C 1
ATOM 1577 O O . TYR A 1 196 ? 3.380 8.373 -7.569 1.00 91.69 196 TYR A O 1
ATOM 1585 N N . GLU A 1 197 ? 1.593 9.019 -8.759 1.00 89.88 197 GLU A N 1
ATOM 1586 C CA . GLU A 1 197 ? 2.344 9.779 -9.760 1.00 89.88 197 GLU A CA 1
ATOM 1587 C C . GLU A 1 197 ? 3.191 10.878 -9.116 1.00 89.88 197 GLU A C 1
ATOM 1589 O O . GLU A 1 197 ? 4.361 11.045 -9.458 1.00 89.88 197 GLU A O 1
ATOM 1594 N N . ARG A 1 198 ? 2.631 11.598 -8.136 1.00 86.31 198 ARG A N 1
ATOM 1595 C CA . ARG A 1 198 ? 3.363 12.613 -7.363 1.00 86.31 198 ARG A CA 1
ATOM 1596 C C . ARG A 1 198 ? 4.488 12.011 -6.533 1.00 86.31 198 ARG A C 1
ATOM 1598 O O . ARG A 1 198 ? 5.589 12.557 -6.542 1.00 86.31 198 ARG A O 1
ATOM 1605 N N . LEU A 1 199 ? 4.229 10.903 -5.836 1.00 89.38 199 LEU A N 1
ATOM 1606 C CA . LEU A 1 199 ? 5.249 10.193 -5.063 1.00 89.38 199 LEU A CA 1
ATOM 1607 C C . LEU A 1 199 ? 6.418 9.785 -5.965 1.00 89.38 199 LEU A C 1
ATOM 1609 O O . LEU A 1 199 ? 7.578 10.015 -5.620 1.00 89.38 199 LEU A O 1
ATOM 1613 N N . LEU A 1 200 ? 6.121 9.252 -7.150 1.00 90.88 200 LEU A N 1
ATOM 1614 C CA . LEU A 1 200 ? 7.142 8.892 -8.124 1.00 90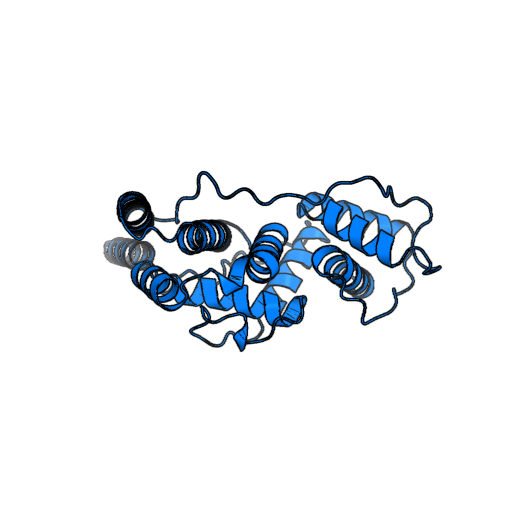.88 200 LEU A CA 1
ATOM 1615 C C . LEU A 1 200 ? 7.871 10.108 -8.693 1.00 90.88 200 LEU A C 1
ATOM 1617 O O . LEU A 1 200 ? 9.099 10.081 -8.763 1.00 90.88 200 LEU A O 1
ATOM 1621 N N . ASP A 1 201 ? 7.174 11.180 -9.081 1.00 88.12 201 ASP A N 1
ATOM 1622 C CA . ASP A 1 201 ? 7.841 12.370 -9.622 1.00 88.12 201 ASP A CA 1
ATOM 1623 C C . ASP A 1 201 ? 8.766 13.014 -8.580 1.00 88.12 201 ASP A C 1
ATOM 1625 O O . ASP A 1 201 ? 9.905 13.338 -8.914 1.00 88.12 201 ASP A O 1
ATOM 1629 N N . ASN A 1 202 ? 8.346 13.077 -7.310 1.00 86.50 202 ASN A N 1
ATOM 1630 C CA . ASN A 1 202 ? 9.188 13.512 -6.190 1.00 86.50 202 ASN A CA 1
ATOM 1631 C C . ASN A 1 202 ? 10.437 12.635 -6.038 1.00 86.50 202 ASN A C 1
ATOM 1633 O O . ASN A 1 202 ? 11.552 13.139 -5.881 1.00 86.50 202 ASN A O 1
ATOM 1637 N N . ALA A 1 203 ? 10.270 11.313 -6.101 1.00 89.12 203 ALA A N 1
ATOM 1638 C CA . ALA A 1 203 ? 11.372 10.378 -5.911 1.00 89.12 203 ALA A CA 1
ATOM 1639 C C . ALA A 1 203 ? 12.350 10.367 -7.103 1.00 89.12 203 ALA A C 1
ATOM 1641 O O . ALA A 1 203 ? 13.568 10.256 -6.919 1.00 89.12 203 ALA A O 1
ATOM 1642 N N . PHE A 1 204 ? 11.839 10.514 -8.330 1.00 87.56 204 PHE A N 1
ATOM 1643 C CA . PHE A 1 204 ? 12.636 10.597 -9.553 1.00 87.56 204 PHE A CA 1
ATOM 1644 C C . PHE A 1 204 ? 13.307 11.958 -9.732 1.00 87.56 204 PHE A C 1
ATOM 1646 O O . PHE A 1 204 ? 14.421 12.024 -10.259 1.00 87.56 204 PHE A O 1
ATOM 1653 N N . ASN A 1 205 ? 12.646 13.041 -9.342 1.00 84.81 205 ASN A N 1
ATOM 1654 C CA . ASN A 1 205 ? 13.084 14.407 -9.588 1.00 84.81 205 ASN A CA 1
ATOM 1655 C C . ASN A 1 205 ? 13.066 15.187 -8.265 1.00 84.81 205 ASN A C 1
ATOM 1657 O O . ASN A 1 205 ? 12.241 16.075 -8.093 1.00 84.81 205 ASN A O 1
ATOM 1661 N N . PRO A 1 206 ? 14.012 14.933 -7.341 1.00 75.31 206 PRO A N 1
ATOM 1662 C CA . PRO A 1 206 ? 14.033 15.591 -6.026 1.00 75.31 206 PRO A CA 1
ATOM 1663 C C . PRO A 1 206 ? 14.217 17.118 -6.101 1.00 75.31 206 PRO A C 1
ATOM 1665 O O . PRO A 1 206 ? 13.976 17.830 -5.132 1.00 75.31 206 PRO A O 1
ATOM 1668 N N . GLN A 1 207 ? 14.646 17.629 -7.260 1.00 74.06 207 GLN A N 1
ATOM 1669 C CA . GLN A 1 207 ? 14.731 19.057 -7.576 1.00 74.06 207 GLN A CA 1
ATOM 1670 C C . GLN A 1 207 ? 13.334 19.691 -7.758 1.00 74.06 207 GLN A C 1
ATOM 1672 O O . GLN A 1 207 ? 13.177 20.898 -7.573 1.00 74.06 207 GLN A O 1
ATOM 1677 N N . HIS A 1 208 ? 12.319 18.901 -8.138 1.00 72.00 208 HIS A N 1
ATOM 1678 C CA . HIS A 1 208 ? 10.944 19.366 -8.295 1.00 72.00 208 HIS A CA 1
ATOM 1679 C C . HIS A 1 208 ? 10.358 19.671 -6.915 1.00 72.00 208 HIS A C 1
ATOM 1681 O O . HIS A 1 208 ? 9.960 18.787 -6.161 1.00 72.00 208 HIS A O 1
ATOM 1687 N N . LYS A 1 209 ? 10.292 20.959 -6.577 1.00 59.38 209 LYS A N 1
ATOM 1688 C CA . LYS A 1 209 ? 9.568 21.426 -5.397 1.00 59.38 209 LYS A CA 1
ATOM 1689 C C . LYS A 1 209 ? 8.091 21.527 -5.750 1.00 59.38 209 LYS A C 1
ATOM 1691 O O . LYS A 1 209 ? 7.636 22.569 -6.218 1.00 59.38 209 LYS A O 1
ATOM 1696 N N . PHE A 1 210 ? 7.321 20.471 -5.514 1.00 57.41 210 PHE A N 1
ATOM 1697 C CA . PHE A 1 210 ? 5.873 20.640 -5.467 1.00 57.41 210 PHE A CA 1
ATOM 1698 C C . PHE A 1 210 ? 5.539 21.590 -4.315 1.00 57.41 210 PHE A C 1
ATOM 1700 O O . PHE A 1 210 ? 6.115 21.493 -3.224 1.00 57.41 210 PHE A O 1
ATOM 1707 N N . ARG A 1 211 ? 4.605 22.530 -4.534 1.00 48.47 211 ARG A N 1
ATOM 1708 C CA . ARG A 1 211 ? 3.980 23.227 -3.403 1.00 48.47 211 ARG A CA 1
ATOM 1709 C C . ARG A 1 211 ? 3.514 22.132 -2.442 1.00 48.47 211 ARG A C 1
ATOM 1711 O O . ARG A 1 211 ? 2.860 21.186 -2.878 1.00 48.47 211 ARG A O 1
ATOM 1718 N N . ARG A 1 212 ? 3.809 22.271 -1.144 1.00 47.03 212 ARG A N 1
ATOM 1719 C CA . ARG A 1 212 ? 3.314 21.393 -0.059 1.00 47.03 212 ARG A CA 1
ATOM 1720 C C . ARG A 1 212 ? 1.774 21.437 0.090 1.00 47.03 212 ARG A C 1
ATOM 1722 O O . ARG A 1 212 ? 1.243 21.258 1.176 1.00 47.03 212 ARG A O 1
ATOM 1729 N N . THR A 1 213 ? 1.041 21.730 -0.982 1.00 41.59 213 THR A N 1
ATOM 1730 C CA . THR A 1 213 ? -0.419 21.778 -1.071 1.00 41.59 213 THR A CA 1
ATOM 1731 C C . THR A 1 213 ? -1.052 20.395 -1.186 1.00 41.59 213 THR A C 1
ATOM 1733 O O . THR A 1 213 ? -2.271 20.305 -1.229 1.00 41.59 213 THR A O 1
ATOM 1736 N N . SER A 1 214 ? -0.267 19.315 -1.219 1.00 42.31 214 SER A N 1
ATOM 1737 C CA . SER A 1 214 ? -0.784 17.949 -1.115 1.00 42.31 214 SER A CA 1
ATOM 1738 C C . SER A 1 214 ? -0.242 17.227 0.111 1.00 42.31 214 SER A C 1
ATOM 1740 O O . SER A 1 214 ? 0.212 16.095 0.012 1.00 42.31 214 SER A O 1
ATOM 1742 N N . ARG A 1 215 ? -0.363 17.831 1.297 1.00 48.47 215 ARG A N 1
ATOM 1743 C CA . ARG A 1 215 ? -0.745 16.964 2.415 1.00 48.47 215 ARG A CA 1
ATOM 1744 C C . ARG A 1 215 ? -2.099 16.417 1.985 1.00 48.47 215 ARG A C 1
ATOM 1746 O O . ARG A 1 215 ? -2.979 17.240 1.752 1.00 48.47 215 ARG A O 1
ATOM 1753 N N . LEU A 1 216 ? -2.217 15.123 1.687 1.00 51.50 216 LEU A N 1
ATOM 1754 C CA . LEU A 1 216 ? -3.448 14.483 1.214 1.00 51.50 216 LEU A CA 1
ATOM 1755 C C . LEU A 1 216 ? -4.654 15.159 1.890 1.00 51.50 216 LEU A C 1
ATOM 1757 O O . LEU A 1 216 ? -4.917 14.900 3.060 1.00 51.50 216 LEU A O 1
ATOM 1761 N N . ASN A 1 217 ? -5.381 16.042 1.182 1.00 48.75 217 ASN A N 1
ATOM 1762 C CA . ASN A 1 217 ? -6.527 16.810 1.720 1.00 48.75 217 ASN A CA 1
ATOM 1763 C C . ASN A 1 217 ? -7.692 15.900 2.184 1.00 48.75 217 ASN A C 1
ATOM 1765 O O . ASN A 1 217 ? -8.770 16.361 2.532 1.00 48.75 217 ASN A O 1
ATOM 1769 N N . LEU A 1 218 ? -7.451 14.593 2.172 1.00 48.28 218 LEU A N 1
ATOM 1770 C CA . LEU A 1 218 ? -8.257 13.481 2.631 1.00 48.28 218 LEU A CA 1
ATOM 1771 C C . LEU A 1 218 ? -8.096 13.163 4.104 1.00 48.28 218 LEU A C 1
ATOM 1773 O O . LEU A 1 218 ? -9.033 12.688 4.725 1.00 48.28 218 LEU A O 1
ATOM 1777 N N . ALA A 1 219 ? -6.896 13.358 4.649 1.00 42.84 219 ALA A N 1
ATOM 1778 C CA . ALA A 1 219 ? -6.595 12.968 6.020 1.00 42.84 219 ALA A CA 1
ATOM 1779 C C . ALA A 1 219 ? -7.195 13.968 7.031 1.00 42.84 219 ALA A C 1
ATOM 1781 O O . ALA A 1 219 ? -7.199 13.737 8.238 1.00 42.84 219 ALA A O 1
ATOM 1782 N N . PHE A 1 220 ? -7.723 15.087 6.529 1.00 47.09 220 PHE A N 1
ATOM 1783 C CA . PHE A 1 220 ? -7.981 16.299 7.296 1.00 47.09 220 PHE A CA 1
ATOM 1784 C C . PHE A 1 220 ? -9.447 16.600 7.598 1.00 47.09 220 PHE A C 1
ATOM 1786 O O . PHE A 1 220 ? -9.733 17.679 8.106 1.00 47.09 220 PHE A O 1
ATOM 1793 N N . LEU A 1 221 ? -10.390 15.699 7.323 1.00 50.59 221 LEU A N 1
ATOM 1794 C CA . LEU A 1 221 ? -11.808 16.013 7.546 1.00 50.59 221 LEU A CA 1
ATOM 1795 C C . LEU A 1 221 ? -12.535 15.137 8.566 1.00 50.59 221 LEU A C 1
ATOM 1797 O O . LEU A 1 221 ? -13.714 15.390 8.777 1.00 50.59 221 LEU A O 1
ATOM 1801 N N . GLU A 1 222 ? -11.885 14.160 9.212 1.00 53.88 222 GLU A N 1
ATOM 1802 C CA . GLU A 1 222 ? -12.619 13.242 10.109 1.00 53.88 222 GLU A CA 1
ATOM 1803 C C . GLU A 1 222 ? -11.970 12.942 11.460 1.00 53.88 222 GLU A C 1
ATOM 1805 O O . GLU A 1 222 ? -12.670 12.546 12.398 1.00 53.88 222 GLU A O 1
ATOM 1810 N N . THR A 1 223 ? -10.661 13.145 11.633 1.00 57.25 223 THR A N 1
ATOM 1811 C CA . THR A 1 223 ? -10.068 12.874 12.946 1.00 57.25 223 THR A CA 1
ATOM 1812 C C . THR A 1 223 ? -10.457 13.982 13.924 1.00 57.25 223 THR A C 1
ATOM 1814 O O . THR A 1 223 ? -10.224 15.172 13.697 1.00 57.25 223 THR A O 1
ATOM 1817 N N . SER A 1 224 ? -11.045 13.605 15.064 1.00 56.03 224 SER A N 1
ATOM 1818 C CA . SER A 1 224 ? -11.501 14.571 16.076 1.00 56.03 224 SER A CA 1
ATOM 1819 C C . SER A 1 224 ? -10.363 15.468 16.588 1.00 56.03 224 SER A C 1
ATOM 1821 O O . SER A 1 224 ? -10.599 16.618 16.950 1.00 56.03 224 SER A O 1
ATOM 1823 N N . SER A 1 225 ? -9.119 14.972 16.584 1.00 57.44 225 SER A N 1
ATOM 1824 C CA . SER A 1 225 ? -7.936 15.777 16.909 1.00 57.44 225 SER A CA 1
ATOM 1825 C C . SER A 1 225 ? -7.674 16.898 15.908 1.00 57.44 225 SER A C 1
ATOM 1827 O O . SER A 1 225 ? -7.298 17.987 16.330 1.00 57.44 225 SER A O 1
ATOM 1829 N N . TYR A 1 226 ? -7.896 16.671 14.615 1.00 58.31 226 TYR A N 1
ATOM 1830 C CA . TYR A 1 226 ? -7.646 17.682 13.597 1.00 58.31 226 TYR A CA 1
ATOM 1831 C C . TYR A 1 226 ? -8.719 18.778 13.586 1.00 58.31 226 TYR A C 1
ATOM 1833 O O . TYR A 1 226 ? -8.381 19.956 13.489 1.00 58.31 226 TYR A O 1
ATOM 1841 N N . HIS A 1 227 ? -9.994 18.424 13.793 1.00 57.16 227 HIS A N 1
ATOM 1842 C CA . HIS A 1 227 ? -11.063 19.419 13.962 1.00 57.16 227 HIS A CA 1
ATOM 1843 C C . HIS A 1 227 ? -10.793 20.365 15.133 1.00 57.16 227 HIS A C 1
ATOM 1845 O O . HIS A 1 227 ? -10.942 21.575 14.984 1.00 57.16 227 HIS A O 1
ATOM 1851 N N . LEU A 1 228 ? -10.355 19.831 16.277 1.00 58.72 228 LEU A N 1
ATOM 1852 C CA . LEU A 1 228 ? -10.035 20.644 17.451 1.00 58.72 228 LEU A CA 1
ATOM 1853 C C . LEU A 1 228 ? -8.782 21.498 17.249 1.00 58.72 228 LEU A C 1
ATOM 1855 O O . LEU A 1 228 ? -8.769 22.648 17.680 1.00 58.72 228 LEU A O 1
ATOM 1859 N N . LEU A 1 229 ? -7.752 20.968 16.582 1.00 57.28 229 LEU A N 1
ATOM 1860 C CA . LEU A 1 229 ? -6.540 21.733 16.288 1.00 57.28 229 LEU A CA 1
ATOM 1861 C C . LEU A 1 229 ? -6.849 22.912 15.354 1.00 57.28 229 LEU A C 1
ATOM 1863 O O . LEU A 1 229 ? -6.479 24.037 15.667 1.00 57.28 229 LEU A O 1
ATOM 1867 N N . ASN A 1 230 ? -7.598 22.673 14.271 1.00 55.91 230 ASN A N 1
ATOM 1868 C CA . ASN A 1 230 ? -7.999 23.718 13.325 1.00 55.91 230 ASN A CA 1
ATOM 1869 C C . ASN A 1 230 ? -8.998 24.720 13.916 1.00 55.91 230 ASN A C 1
ATOM 1871 O O . ASN A 1 230 ? -8.987 25.891 13.547 1.00 55.91 230 ASN A O 1
ATOM 1875 N N . PHE A 1 231 ? -9.890 24.278 14.804 1.00 56.72 231 PHE A N 1
ATOM 1876 C CA . PHE A 1 231 ? -10.779 25.184 15.528 1.00 56.72 231 PHE A CA 1
ATOM 1877 C C . PHE A 1 231 ? -9.979 26.098 16.458 1.00 56.72 231 PHE A C 1
ATOM 1879 O O . PHE A 1 231 ? -10.193 27.305 16.457 1.00 56.72 231 PHE A O 1
ATOM 1886 N N . LYS A 1 232 ? -9.004 25.540 17.186 1.00 54.50 232 LYS A N 1
ATOM 1887 C CA . LYS A 1 232 ? -8.130 26.314 18.067 1.00 54.50 232 LYS A CA 1
ATOM 1888 C C . LYS A 1 232 ? -7.291 27.331 17.292 1.00 54.50 232 LYS A C 1
ATOM 1890 O O . LYS A 1 232 ? -7.245 28.475 17.718 1.00 54.50 232 LYS A O 1
ATOM 1895 N N . THR A 1 233 ? -6.693 26.952 16.157 1.00 55.59 233 THR A N 1
ATOM 1896 C CA . THR A 1 233 ? -5.942 27.904 15.315 1.00 55.59 233 THR A CA 1
ATOM 1897 C C . THR A 1 233 ? -6.846 28.995 14.745 1.00 55.59 233 THR A C 1
ATOM 1899 O O . THR A 1 233 ? -6.475 30.156 14.742 1.00 55.59 233 THR A O 1
ATOM 1902 N N . ARG A 1 234 ? -8.076 28.658 14.332 1.00 53.09 234 ARG A N 1
ATOM 1903 C CA . ARG A 1 234 ? -9.041 29.665 13.861 1.00 53.09 234 ARG A CA 1
ATOM 1904 C C . ARG A 1 234 ? -9.482 30.637 14.951 1.00 53.09 234 ARG A C 1
ATOM 1906 O O . ARG A 1 234 ? -9.782 31.769 14.618 1.00 53.09 234 ARG A O 1
ATOM 1913 N N . ILE A 1 235 ? -9.557 30.210 16.212 1.00 54.88 235 ILE A N 1
ATOM 1914 C CA . ILE A 1 235 ? -9.852 31.118 17.331 1.00 54.88 235 ILE A CA 1
ATOM 1915 C C . ILE A 1 235 ? -8.661 32.036 17.596 1.00 54.88 235 ILE A C 1
ATOM 1917 O O . ILE A 1 235 ? -8.858 33.235 17.735 1.00 54.88 235 ILE A O 1
ATOM 1921 N N . THR A 1 236 ? -7.438 31.499 17.621 1.00 54.06 236 THR A N 1
ATOM 1922 C CA . THR A 1 236 ? -6.242 32.320 17.866 1.00 54.06 236 THR A CA 1
ATOM 1923 C C . THR A 1 236 ? -5.998 33.343 16.759 1.00 54.06 236 THR A C 1
ATOM 1925 O O . THR A 1 236 ? -5.557 34.440 17.060 1.00 54.06 236 THR A O 1
ATOM 1928 N N . ASP A 1 237 ? -6.356 33.027 15.511 1.00 51.19 237 ASP A N 1
ATOM 1929 C CA . ASP A 1 237 ? -6.238 33.946 14.368 1.00 51.19 237 ASP A CA 1
ATOM 1930 C C . ASP A 1 237 ? -7.356 35.020 14.324 1.00 51.19 237 ASP A C 1
ATOM 1932 O O . ASP A 1 237 ? -7.320 35.905 13.475 1.00 51.19 237 ASP A O 1
ATOM 1936 N N . ILE A 1 238 ? -8.383 34.925 15.182 1.00 52.06 238 ILE A N 1
ATOM 1937 C CA . ILE A 1 238 ? -9.465 35.924 15.325 1.00 52.06 238 ILE A CA 1
ATOM 1938 C C . ILE A 1 238 ? -9.174 36.898 16.485 1.00 52.06 238 ILE A C 1
ATOM 1940 O O . ILE A 1 238 ? -9.794 37.957 16.568 1.00 52.06 238 ILE A O 1
ATOM 1944 N N . GLU A 1 239 ? -8.243 36.549 17.377 1.00 45.53 239 GLU A N 1
ATOM 1945 C CA . GLU A 1 239 ? -7.849 37.357 18.539 1.00 45.53 239 GLU A CA 1
ATOM 1946 C C . GLU A 1 239 ? -6.603 38.243 18.289 1.00 45.53 239 GLU A C 1
ATOM 1948 O O . GLU A 1 239 ? -6.183 38.953 19.204 1.00 45.53 239 GLU A O 1
ATOM 1953 N N . GLU A 1 240 ? -6.054 38.256 17.064 1.00 42.53 240 GLU A N 1
ATOM 1954 C CA . GLU A 1 240 ? -5.033 39.208 16.563 1.00 42.53 240 GLU A CA 1
ATOM 1955 C C . GLU A 1 240 ? -5.628 40.212 15.561 1.00 42.53 240 GLU A C 1
ATOM 1957 O O . GLU A 1 240 ? -5.230 41.401 15.621 1.00 42.53 240 GLU A O 1
#

Sequence (240 aa):
MFPTIQENFTILLRAGAFGIIDEPLKPMSSFKWNKLINTAKKLGIHGYIVAGAQLLKDDPRLPSDVNISTPKESFEYSDTALYGFLSARRYRKISEQEKHNIDCSTETLNFLHLLVANIDLIITRDMSLCGIIAVGEYLRNQGNRVDFVKLNQWIHQLGIAQAASFIGHMLIELFDFETEELEFMTRTYKKPLVHYERLLDNAFNPQHKFRRTSRLNLAFLETSSYHLLNFKTRITDIEE

pLDDT: mean 84.88, std 14.61, range [41.59, 98.0]